Protein AF-A0A2D4LUN7-F1 (afdb_monomer_lite)

Structure (mmCIF, N/CA/C/O backbone):
data_AF-A0A2D4LUN7-F1
#
_entry.id   AF-A0A2D4LUN7-F1
#
loop_
_atom_site.group_PDB
_atom_site.id
_atom_site.type_symbol
_atom_site.label_atom_id
_atom_site.label_alt_id
_atom_site.label_comp_id
_atom_site.label_asym_id
_atom_site.label_entity_id
_atom_site.label_seq_id
_atom_site.pdbx_PDB_ins_code
_atom_site.Cartn_x
_atom_site.Cartn_y
_atom_site.Cartn_z
_atom_site.occupancy
_atom_site.B_iso_or_equiv
_atom_site.auth_seq_id
_atom_site.auth_comp_id
_atom_site.auth_asym_id
_atom_site.auth_atom_id
_atom_site.pdbx_PDB_model_num
ATOM 1 N N . TYR A 1 1 ? 9.439 -12.746 -6.245 1.00 97.94 1 TYR A N 1
ATOM 2 C CA . TYR A 1 1 ? 10.004 -11.399 -6.033 1.00 97.94 1 TYR A CA 1
ATOM 3 C C . TYR A 1 1 ? 10.054 -11.025 -4.560 1.00 97.94 1 TYR A C 1
ATOM 5 O O . TYR A 1 1 ? 11.126 -10.665 -4.101 1.00 97.94 1 TYR A O 1
ATOM 13 N N . ASP A 1 2 ? 8.973 -11.195 -3.789 1.00 98.38 2 ASP A N 1
ATOM 14 C CA . ASP A 1 2 ? 8.961 -10.844 -2.355 1.00 98.38 2 ASP A CA 1
ATOM 15 C C . ASP A 1 2 ? 10.026 -11.582 -1.528 1.00 98.38 2 ASP A C 1
ATOM 17 O O . ASP A 1 2 ? 10.685 -10.961 -0.702 1.00 98.38 2 ASP A O 1
ATOM 21 N N . LYS A 1 3 ? 10.266 -12.877 -1.799 1.00 98.25 3 LYS A N 1
ATOM 22 C CA . LYS A 1 3 ? 11.352 -13.645 -1.155 1.00 98.25 3 LYS A CA 1
ATOM 23 C C . LYS A 1 3 ? 12.726 -13.003 -1.362 1.00 98.25 3 LYS A C 1
ATOM 25 O O . LYS A 1 3 ? 13.447 -12.823 -0.396 1.00 98.25 3 LYS A O 1
ATOM 30 N N . ALA A 1 4 ? 13.042 -12.579 -2.588 1.00 97.56 4 ALA A N 1
ATOM 31 C CA . ALA A 1 4 ? 14.304 -11.899 -2.875 1.00 97.56 4 ALA A CA 1
ATOM 32 C C . ALA A 1 4 ? 14.401 -10.562 -2.119 1.00 97.56 4 ALA A C 1
ATOM 34 O O . ALA A 1 4 ? 15.434 -10.245 -1.538 1.00 97.56 4 ALA A O 1
ATOM 35 N N . VAL A 1 5 ? 13.312 -9.787 -2.064 1.00 98.12 5 VAL A N 1
ATOM 36 C CA . VAL A 1 5 ? 13.283 -8.545 -1.273 1.00 98.12 5 VAL A CA 1
ATOM 37 C C . VAL A 1 5 ? 13.499 -8.821 0.219 1.00 98.12 5 VAL A C 1
ATOM 39 O O . VAL A 1 5 ? 14.232 -8.073 0.862 1.00 98.12 5 VAL A O 1
ATOM 42 N N . ASP A 1 6 ? 12.916 -9.894 0.762 1.00 98.31 6 ASP A N 1
ATOM 43 C CA . ASP A 1 6 ? 13.125 -10.331 2.148 1.00 98.31 6 ASP A CA 1
ATOM 44 C C . ASP A 1 6 ? 14.582 -10.758 2.395 1.00 98.31 6 ASP A C 1
ATOM 46 O O . ASP A 1 6 ? 15.229 -10.227 3.297 1.00 98.31 6 ASP A O 1
ATOM 50 N N . GLU A 1 7 ? 15.122 -11.638 1.551 1.00 97.75 7 GLU A N 1
ATOM 51 C CA . GLU A 1 7 ? 16.481 -12.187 1.644 1.00 97.75 7 GLU A CA 1
ATOM 52 C C . GLU A 1 7 ? 17.560 -11.098 1.644 1.00 97.75 7 GLU A C 1
ATOM 54 O O . GLU A 1 7 ? 18.492 -11.161 2.441 1.00 97.75 7 GLU A O 1
ATOM 59 N N . PHE A 1 8 ? 17.411 -10.069 0.804 1.00 95.06 8 PHE A N 1
ATOM 60 C CA . PHE A 1 8 ? 18.362 -8.957 0.721 1.00 95.06 8 PHE A CA 1
ATOM 61 C C . PHE A 1 8 ? 18.034 -7.788 1.668 1.00 95.06 8 PHE A C 1
ATOM 63 O O . PHE A 1 8 ? 18.712 -6.756 1.634 1.00 95.06 8 PHE A O 1
ATOM 70 N N . SER A 1 9 ? 16.987 -7.870 2.491 1.00 96.38 9 SER A N 1
ATOM 71 C CA . SER A 1 9 ? 16.651 -6.815 3.460 1.00 96.38 9 SER A CA 1
ATOM 72 C C . SER A 1 9 ? 17.562 -6.838 4.694 1.00 96.38 9 SER A C 1
ATOM 74 O O . SER A 1 9 ? 18.180 -7.850 5.012 1.00 96.38 9 SER A O 1
ATOM 76 N N . LEU A 1 10 ? 17.593 -5.731 5.445 1.00 95.69 10 LEU A N 1
ATOM 77 C CA . LEU A 1 10 ? 18.315 -5.643 6.725 1.00 95.69 10 LEU A CA 1
ATOM 78 C C . LEU A 1 10 ? 17.771 -6.611 7.793 1.00 95.69 10 LEU A C 1
ATOM 80 O O . LEU A 1 10 ? 18.452 -6.922 8.764 1.00 95.69 10 LEU A O 1
ATOM 84 N N . ASN A 1 11 ? 16.529 -7.065 7.638 1.00 96.06 11 ASN A N 1
ATOM 85 C CA . ASN A 1 11 ? 15.787 -7.863 8.607 1.00 96.06 11 ASN A CA 1
ATOM 86 C C . ASN A 1 11 ? 15.148 -9.090 7.935 1.00 96.06 11 ASN A C 1
ATOM 88 O O . ASN A 1 11 ? 13.933 -9.289 8.019 1.00 96.06 11 ASN A O 1
ATOM 92 N N . SER A 1 12 ? 15.964 -9.892 7.246 1.00 97.62 12 SER A N 1
ATOM 93 C CA . SER A 1 12 ? 15.528 -11.114 6.554 1.00 97.62 12 SER A CA 1
ATOM 94 C C . SER A 1 12 ? 14.709 -12.042 7.462 1.00 97.62 12 SER A C 1
ATOM 96 O O . SER A 1 12 ? 15.024 -12.236 8.639 1.00 97.62 12 SER A O 1
ATOM 98 N N . GLY A 1 13 ? 13.601 -12.564 6.933 1.00 97.88 13 GLY A N 1
ATOM 99 C CA . GLY A 1 13 ? 12.653 -13.418 7.648 1.00 97.88 13 GLY A CA 1
ATOM 100 C C . GLY A 1 13 ? 11.655 -12.669 8.538 1.00 97.88 13 GLY A C 1
ATOM 101 O O . GLY A 1 13 ? 10.686 -13.275 8.995 1.00 97.88 13 GLY A O 1
ATOM 102 N N . LYS A 1 14 ? 11.838 -11.360 8.762 1.00 98.19 14 LYS A N 1
ATOM 103 C CA . LYS A 1 14 ? 10.950 -10.507 9.573 1.00 98.19 14 LYS A CA 1
ATOM 104 C C . LYS A 1 14 ? 10.138 -9.554 8.698 1.00 98.19 14 LYS A C 1
ATOM 106 O O . LYS A 1 14 ? 10.480 -9.322 7.542 1.00 98.19 14 LYS A O 1
ATOM 111 N N . GLN A 1 15 ? 9.064 -8.977 9.246 1.00 98.06 15 GLN A N 1
ATOM 112 C CA . GLN A 1 15 ? 8.243 -7.953 8.577 1.00 98.06 15 GLN A CA 1
ATOM 113 C C . GLN A 1 15 ? 7.716 -8.360 7.185 1.00 98.06 15 GLN A C 1
ATOM 115 O O . GLN A 1 15 ? 7.489 -7.509 6.332 1.00 98.06 15 GLN A O 1
ATOM 120 N N . ARG A 1 16 ? 7.503 -9.658 6.924 1.00 98.50 16 ARG A N 1
ATOM 121 C CA . ARG A 1 16 ? 7.114 -10.150 5.586 1.00 98.50 16 ARG A CA 1
ATOM 122 C C . ARG A 1 16 ? 5.833 -9.508 5.051 1.00 98.50 16 ARG A C 1
ATOM 124 O O . ARG A 1 16 ? 5.757 -9.209 3.867 1.00 98.50 16 ARG A O 1
ATOM 131 N N . TYR A 1 17 ? 4.855 -9.262 5.921 1.00 98.62 17 TYR A N 1
ATOM 132 C CA . TYR A 1 17 ? 3.615 -8.581 5.550 1.00 98.62 17 TYR A CA 1
ATOM 133 C C . TYR A 1 17 ? 3.853 -7.110 5.175 1.00 98.62 17 TYR A C 1
ATOM 135 O O . TYR A 1 17 ? 3.460 -6.676 4.096 1.00 98.62 17 TYR A O 1
ATOM 143 N N . GLU A 1 18 ? 4.590 -6.370 6.006 1.00 98.50 18 GLU A N 1
ATOM 144 C CA . GLU A 1 18 ? 4.983 -4.982 5.726 1.00 98.50 18 GLU A CA 1
ATOM 145 C C . GLU A 1 18 ? 5.792 -4.869 4.427 1.00 98.50 18 GLU A C 1
ATOM 147 O O . GLU A 1 18 ? 5.549 -3.965 3.632 1.00 98.50 18 GLU A O 1
ATOM 152 N N . LYS A 1 19 ? 6.687 -5.827 4.155 1.00 98.56 19 LYS A N 1
ATOM 153 C CA . LYS A 1 19 ? 7.488 -5.890 2.923 1.00 98.56 19 LYS A CA 1
ATOM 154 C C . LYS A 1 19 ? 6.661 -6.000 1.650 1.00 98.56 19 LYS A C 1
ATOM 156 O O . LYS A 1 19 ? 7.122 -5.590 0.591 1.00 98.56 19 LYS A O 1
ATOM 161 N N . MET A 1 20 ? 5.436 -6.510 1.740 1.00 98.62 20 MET A N 1
ATOM 162 C CA . MET A 1 20 ? 4.523 -6.584 0.601 1.00 98.62 20 MET A CA 1
ATOM 163 C C . MET A 1 20 ? 3.670 -5.323 0.416 1.00 98.62 20 MET A C 1
ATOM 165 O O . MET A 1 20 ? 2.962 -5.240 -0.591 1.00 98.62 20 MET A O 1
ATOM 169 N N . ILE A 1 21 ? 3.718 -4.376 1.362 1.00 98.56 21 ILE A N 1
ATOM 170 C CA . ILE A 1 21 ? 2.775 -3.252 1.457 1.00 98.56 21 ILE A CA 1
ATOM 171 C C . ILE A 1 21 ? 3.475 -1.891 1.472 1.00 98.56 21 ILE A C 1
ATOM 173 O O . ILE A 1 21 ? 3.035 -0.971 0.787 1.00 98.56 21 ILE A O 1
ATOM 177 N N . SER A 1 22 ? 4.523 -1.723 2.278 1.00 96.75 22 SER A N 1
ATOM 178 C CA . SER A 1 22 ? 5.043 -0.398 2.608 1.00 96.75 22 SER A CA 1
ATOM 179 C C . SER A 1 22 ? 5.893 0.200 1.486 1.00 96.75 22 SER A C 1
ATOM 181 O O . SER A 1 22 ? 6.590 -0.499 0.743 1.00 96.75 22 SER A O 1
ATOM 183 N N . GLY A 1 23 ? 5.876 1.532 1.398 1.00 94.69 23 GLY A N 1
ATOM 184 C CA . GLY A 1 23 ? 6.566 2.282 0.348 1.00 94.69 23 GLY A CA 1
ATOM 185 C C . GLY A 1 23 ? 8.081 2.048 0.280 1.00 94.69 23 GLY A C 1
ATOM 186 O O . GLY A 1 23 ? 8.661 2.208 -0.793 1.00 94.69 23 GLY A O 1
ATOM 187 N N . MET A 1 24 ? 8.701 1.606 1.381 1.00 95.62 24 MET A N 1
ATOM 188 C CA . MET A 1 24 ? 10.121 1.244 1.440 1.00 95.62 24 MET A CA 1
ATOM 189 C C . MET A 1 24 ? 10.460 0.032 0.558 1.00 95.62 24 MET A C 1
ATOM 191 O O . MET A 1 24 ? 11.575 -0.060 0.050 1.00 95.62 24 MET A O 1
ATOM 195 N N . TYR A 1 25 ? 9.516 -0.894 0.365 1.00 97.50 25 TYR A N 1
ATOM 196 C CA . TYR A 1 25 ? 9.783 -2.183 -0.280 1.00 97.50 25 TYR A CA 1
ATOM 197 C C . TYR A 1 25 ? 9.113 -2.340 -1.644 1.00 97.50 25 TYR A C 1
ATOM 199 O O . TYR A 1 25 ? 9.639 -3.070 -2.484 1.00 97.50 25 TYR A O 1
ATOM 207 N N . LEU A 1 26 ? 7.996 -1.646 -1.908 1.00 97.81 26 LEU A N 1
ATOM 208 C CA . LEU A 1 26 ? 7.283 -1.779 -3.188 1.00 97.81 26 LEU A CA 1
ATOM 209 C C . LEU A 1 26 ? 8.188 -1.492 -4.391 1.00 97.81 26 LEU A C 1
ATOM 211 O O . LEU A 1 26 ? 8.166 -2.231 -5.373 1.00 97.81 26 LEU A O 1
ATOM 215 N N . GLY A 1 27 ? 9.039 -0.472 -4.286 1.00 96.94 27 GLY A N 1
ATOM 216 C CA . GLY A 1 27 ? 10.024 -0.157 -5.314 1.00 96.94 27 GLY A CA 1
ATOM 217 C C . GLY A 1 27 ? 11.043 -1.258 -5.565 1.00 96.94 27 GLY A C 1
ATOM 218 O O . GLY A 1 27 ? 11.378 -1.535 -6.713 1.00 96.94 27 GLY A O 1
ATOM 219 N N . GLU A 1 28 ? 11.498 -1.942 -4.515 1.00 97.81 28 GLU A N 1
ATOM 220 C CA . GLU A 1 28 ? 12.413 -3.074 -4.661 1.00 97.81 28 GLU A CA 1
ATOM 221 C C . GLU A 1 28 ? 11.718 -4.281 -5.297 1.00 97.81 28 GLU A C 1
ATOM 223 O O . GLU A 1 28 ? 12.340 -4.989 -6.091 1.00 97.81 28 GLU A O 1
ATOM 228 N N . ILE A 1 29 ? 10.433 -4.508 -5.013 1.00 98.44 29 ILE A N 1
ATOM 229 C CA . ILE A 1 29 ? 9.657 -5.558 -5.685 1.00 98.44 29 ILE A CA 1
ATOM 230 C C . ILE A 1 29 ? 9.564 -5.251 -7.180 1.00 98.44 29 ILE A C 1
ATOM 232 O O . ILE A 1 29 ? 9.902 -6.113 -7.993 1.00 98.44 29 ILE A O 1
ATOM 236 N N . VAL A 1 30 ? 9.186 -4.017 -7.537 1.00 98.12 30 VAL A N 1
ATOM 237 C CA . VAL A 1 30 ? 9.150 -3.548 -8.930 1.00 98.12 30 VAL A CA 1
ATOM 238 C C . VAL A 1 30 ? 10.517 -3.741 -9.582 1.00 98.12 30 VAL A C 1
ATOM 240 O O . VAL A 1 30 ? 10.611 -4.428 -10.593 1.00 98.12 30 VAL A O 1
ATOM 243 N N . ARG A 1 31 ? 11.597 -3.240 -8.975 1.00 97.88 31 ARG A N 1
ATOM 244 C CA . ARG A 1 31 ? 12.961 -3.352 -9.511 1.00 97.88 31 ARG A CA 1
ATOM 245 C C . ARG A 1 31 ? 13.364 -4.798 -9.804 1.00 97.88 31 ARG A C 1
ATOM 247 O O . ARG A 1 31 ? 13.911 -5.072 -10.868 1.00 97.88 31 ARG A O 1
ATOM 254 N N . ASN A 1 32 ? 13.072 -5.731 -8.895 1.00 98.31 32 ASN A N 1
ATOM 255 C CA . ASN A 1 32 ? 13.379 -7.149 -9.098 1.00 98.31 32 ASN A CA 1
ATOM 256 C C . ASN A 1 32 ? 12.569 -7.765 -10.254 1.00 98.31 32 ASN A C 1
ATOM 258 O O . ASN A 1 32 ? 13.117 -8.576 -11.000 1.00 98.31 32 ASN A O 1
ATOM 262 N N . ILE A 1 33 ? 11.306 -7.362 -10.441 1.00 98.50 33 ILE A N 1
ATOM 263 C CA . ILE A 1 33 ? 10.496 -7.767 -11.603 1.00 98.50 33 ILE A CA 1
ATOM 264 C C . ILE A 1 33 ? 11.102 -7.212 -12.895 1.00 98.50 33 ILE A C 1
ATOM 266 O O . ILE A 1 33 ? 11.275 -7.950 -13.861 1.00 98.50 33 ILE A O 1
ATOM 270 N N . LEU A 1 34 ? 11.479 -5.930 -12.907 1.00 97.75 34 LEU A N 1
ATOM 271 C CA . LEU A 1 34 ? 12.074 -5.299 -14.085 1.00 97.75 34 LEU A CA 1
ATOM 272 C C . LEU A 1 34 ? 13.412 -5.948 -14.464 1.00 97.75 34 LEU A C 1
ATOM 274 O O . LEU A 1 34 ? 13.673 -6.141 -15.650 1.00 97.75 34 LEU A O 1
ATOM 278 N N . ILE A 1 35 ? 14.236 -6.346 -13.487 1.00 97.94 35 ILE A N 1
ATOM 279 C CA . ILE A 1 35 ? 15.462 -7.121 -13.738 1.00 97.94 35 ILE A CA 1
ATOM 280 C C . ILE A 1 35 ? 15.139 -8.457 -14.411 1.00 97.94 35 ILE A C 1
ATOM 282 O O . ILE A 1 35 ? 15.801 -8.803 -15.387 1.00 97.94 35 ILE A O 1
ATOM 286 N N . ASP A 1 36 ? 14.149 -9.205 -13.915 1.00 98.44 36 ASP A N 1
ATOM 287 C CA . ASP A 1 36 ? 13.751 -10.483 -14.521 1.00 98.44 36 ASP A CA 1
ATOM 288 C C . ASP A 1 36 ? 13.258 -10.295 -15.961 1.00 98.44 36 ASP A C 1
ATOM 290 O O . ASP A 1 36 ? 13.720 -10.966 -16.883 1.00 98.44 36 ASP A O 1
ATOM 294 N N . PHE A 1 37 ? 12.386 -9.314 -16.186 1.00 98.31 37 PHE A N 1
ATOM 295 C CA . PHE A 1 37 ? 11.850 -9.017 -17.514 1.00 98.31 37 PHE A CA 1
ATOM 296 C C . PHE A 1 37 ? 12.939 -8.554 -18.483 1.00 98.31 37 PHE A C 1
ATOM 298 O O . PHE A 1 37 ? 12.933 -8.947 -19.649 1.00 98.31 37 PHE A O 1
ATOM 305 N N . THR A 1 38 ? 13.917 -7.788 -17.996 1.00 97.69 38 THR A N 1
ATOM 306 C CA . THR A 1 38 ? 15.093 -7.398 -18.782 1.00 97.69 38 THR A CA 1
ATOM 307 C C . THR A 1 38 ? 15.935 -8.622 -19.135 1.00 97.69 38 THR A C 1
ATOM 309 O O . THR A 1 38 ? 16.246 -8.820 -20.301 1.00 97.69 38 THR A O 1
ATOM 312 N N . LYS A 1 39 ? 16.236 -9.516 -18.181 1.00 97.62 39 LYS A N 1
ATOM 313 C CA . LYS A 1 39 ? 16.977 -10.768 -18.453 1.00 97.62 39 LYS A CA 1
ATOM 314 C C . LYS A 1 39 ? 16.308 -11.641 -19.513 1.00 97.62 39 LYS A C 1
ATOM 316 O O . LYS A 1 39 ? 16.991 -12.325 -20.266 1.00 97.62 39 LYS A O 1
ATOM 321 N N . ARG A 1 40 ? 14.977 -11.614 -19.563 1.00 97.69 40 ARG A N 1
ATOM 322 C CA . ARG A 1 40 ? 14.156 -12.366 -20.521 1.00 97.69 40 ARG A CA 1
ATOM 323 C C . ARG A 1 40 ? 13.973 -11.653 -21.865 1.00 97.69 40 ARG A C 1
ATOM 325 O O . ARG A 1 40 ? 13.312 -12.197 -22.742 1.00 97.69 40 ARG A O 1
ATOM 332 N N . GLY A 1 41 ? 14.546 -10.461 -22.035 1.00 96.06 41 GLY A N 1
ATOM 333 C CA . GLY A 1 41 ? 14.500 -9.690 -23.278 1.00 96.06 41 GLY A CA 1
ATOM 334 C C . GLY A 1 41 ? 13.218 -8.882 -23.496 1.00 96.06 41 GLY A C 1
ATOM 335 O O . GLY A 1 41 ? 13.042 -8.329 -24.575 1.00 96.06 41 GLY A O 1
ATOM 336 N N . PHE A 1 42 ? 12.331 -8.782 -22.500 1.00 96.69 42 PHE A N 1
ATOM 337 C CA . PHE A 1 42 ? 11.067 -8.039 -22.620 1.00 96.69 42 PHE A CA 1
ATOM 338 C C . PHE A 1 42 ? 11.202 -6.540 -22.373 1.00 96.69 42 PHE A C 1
ATOM 340 O O . PHE A 1 42 ? 10.329 -5.777 -22.773 1.00 96.69 42 PHE A O 1
ATOM 347 N N . LEU A 1 43 ? 12.261 -6.130 -21.678 1.00 96.81 43 LEU A N 1
ATOM 348 C CA . LEU A 1 43 ? 12.514 -4.740 -21.321 1.00 96.81 43 LEU A CA 1
ATOM 349 C C . LEU A 1 43 ? 13.928 -4.325 -21.701 1.00 96.81 43 LEU A C 1
ATOM 351 O O . LEU A 1 43 ? 14.851 -5.145 -21.699 1.00 96.81 43 LEU A O 1
ATOM 355 N N . PHE A 1 44 ? 14.091 -3.035 -21.991 1.00 95.75 44 PHE A N 1
ATOM 356 C CA . PHE A 1 44 ? 15.380 -2.345 -22.120 1.00 95.75 44 PHE A CA 1
ATOM 357 C C . PHE A 1 44 ? 16.359 -3.053 -23.067 1.00 95.75 44 PHE A C 1
ATOM 359 O O . PHE A 1 44 ? 17.568 -3.088 -22.832 1.00 95.75 44 PHE A O 1
ATOM 366 N N . ARG A 1 45 ? 15.831 -3.655 -24.144 1.00 95.00 45 ARG A N 1
ATOM 367 C CA . ARG A 1 45 ? 16.601 -4.414 -25.151 1.00 95.00 45 ARG A CA 1
ATOM 368 C C . ARG A 1 45 ? 17.438 -5.553 -24.553 1.00 95.00 45 ARG A C 1
ATOM 370 O O . ARG A 1 45 ? 18.489 -5.896 -25.085 1.00 95.00 45 ARG A O 1
ATOM 377 N N . GLY A 1 46 ? 17.006 -6.105 -23.422 1.00 95.06 46 GLY A N 1
ATOM 378 C CA . GLY A 1 46 ? 17.733 -7.155 -22.715 1.00 95.06 46 GLY A CA 1
ATOM 379 C C . GLY A 1 46 ? 18.939 -6.675 -21.900 1.00 95.06 46 GLY A C 1
ATOM 380 O O . GLY A 1 46 ? 19.663 -7.497 -21.341 1.00 95.06 46 GLY A O 1
ATOM 381 N N . GLN A 1 47 ? 19.183 -5.364 -21.818 1.00 95.19 47 GLN A N 1
ATOM 382 C CA . GLN A 1 47 ? 20.374 -4.808 -21.179 1.00 95.19 47 GLN A CA 1
ATOM 383 C C . GLN A 1 47 ? 20.079 -4.337 -19.754 1.00 95.19 47 GLN A C 1
ATOM 385 O O . GLN A 1 47 ? 19.383 -3.348 -19.529 1.00 95.19 47 GLN A O 1
ATOM 390 N N . ILE A 1 48 ? 20.657 -5.026 -18.767 1.00 94.88 48 ILE A N 1
ATOM 391 C CA . ILE A 1 48 ? 20.575 -4.617 -17.360 1.00 94.88 48 ILE A CA 1
ATOM 392 C C . ILE A 1 48 ? 21.586 -3.492 -17.117 1.00 94.88 48 ILE A C 1
ATOM 394 O O . ILE A 1 48 ? 22.783 -3.755 -16.999 1.00 94.88 48 ILE A O 1
ATOM 398 N N . SER A 1 49 ? 21.107 -2.253 -17.013 1.00 94.50 49 SER A N 1
ATOM 399 C CA . SER A 1 49 ? 21.950 -1.107 -16.657 1.00 94.50 49 SER A CA 1
ATOM 400 C C . SER A 1 49 ? 22.427 -1.176 -15.202 1.00 94.50 49 SER A C 1
ATOM 402 O O . SER A 1 49 ? 21.779 -1.791 -14.350 1.00 94.50 49 SER A O 1
ATOM 404 N N . GLU A 1 50 ? 23.536 -0.498 -14.891 1.00 94.94 50 GLU A N 1
ATOM 405 C CA . GLU A 1 50 ? 23.997 -0.349 -13.502 1.00 94.94 50 GLU A CA 1
ATOM 406 C C . GLU A 1 50 ? 22.930 0.320 -12.633 1.00 94.94 50 GLU A C 1
ATOM 408 O O . GLU A 1 50 ? 22.677 -0.119 -11.514 1.00 94.94 50 GLU A O 1
ATOM 413 N N . THR A 1 51 ? 22.193 1.286 -13.186 1.00 94.94 51 THR A N 1
ATOM 414 C CA . THR A 1 51 ? 21.109 1.941 -12.457 1.00 94.94 51 THR A CA 1
ATOM 415 C C . THR A 1 51 ? 19.988 0.985 -12.057 1.00 94.94 51 THR A C 1
ATOM 417 O O . THR A 1 51 ? 19.455 1.090 -10.956 1.00 94.94 51 THR A O 1
ATOM 420 N N . LEU A 1 52 ? 19.645 0.011 -12.906 1.00 95.62 52 LEU A N 1
ATOM 421 C CA . LEU A 1 52 ? 18.626 -0.987 -12.574 1.00 95.62 52 LEU A CA 1
ATOM 422 C C . LEU A 1 52 ? 19.097 -1.950 -11.464 1.00 95.62 52 LEU A C 1
ATOM 424 O O . LEU A 1 52 ? 18.282 -2.497 -10.713 1.00 95.62 52 LEU A O 1
ATOM 428 N N . LYS A 1 53 ? 20.414 -2.143 -11.320 1.00 94.94 53 LYS A N 1
ATOM 429 C CA . LYS A 1 53 ? 21.011 -2.927 -10.226 1.00 94.94 53 LYS A CA 1
ATOM 430 C C . LYS A 1 53 ? 21.025 -2.156 -8.903 1.00 94.94 53 LYS A C 1
ATOM 432 O O . LYS A 1 53 ? 20.983 -2.794 -7.850 1.00 94.94 53 LYS A O 1
ATOM 437 N N . THR A 1 54 ? 21.025 -0.823 -8.944 1.00 95.81 54 THR A N 1
ATOM 438 C CA . THR A 1 54 ? 21.016 0.039 -7.757 1.00 95.81 54 THR A CA 1
ATOM 439 C C . THR A 1 54 ? 19.737 -0.143 -6.942 1.00 95.81 54 THR A C 1
ATOM 441 O O . THR A 1 54 ? 18.623 0.108 -7.405 1.00 95.81 54 THR A O 1
ATOM 444 N N . ARG A 1 55 ? 19.895 -0.580 -5.690 1.00 94.62 55 ARG A N 1
ATOM 445 C CA . ARG A 1 55 ? 18.785 -0.744 -4.744 1.00 94.62 55 ARG A CA 1
ATOM 446 C C . ARG A 1 55 ? 18.203 0.607 -4.347 1.00 94.62 55 ARG A C 1
ATOM 448 O O . ARG A 1 55 ? 18.937 1.575 -4.193 1.00 94.62 55 ARG A O 1
ATOM 455 N N . GLY A 1 56 ? 16.890 0.654 -4.148 1.00 91.94 56 GLY A N 1
ATOM 456 C CA . GLY A 1 56 ? 16.187 1.861 -3.713 1.00 91.94 56 GLY A CA 1
ATOM 457 C C . GLY A 1 56 ? 15.983 2.910 -4.809 1.00 91.94 56 GLY A C 1
ATOM 458 O O . GLY A 1 56 ? 15.440 3.968 -4.518 1.00 91.94 56 GLY A O 1
ATOM 459 N N . ILE A 1 57 ? 16.352 2.623 -6.065 1.00 92.75 57 ILE A N 1
ATOM 460 C CA . ILE A 1 57 ? 16.190 3.568 -7.184 1.00 92.75 57 ILE A CA 1
ATOM 461 C C . ILE A 1 57 ? 14.716 3.919 -7.462 1.00 92.75 57 ILE A C 1
ATOM 463 O O . ILE A 1 57 ? 14.403 5.011 -7.925 1.00 92.75 57 ILE A O 1
ATOM 467 N N . PHE A 1 58 ? 13.793 3.010 -7.132 1.00 90.75 58 PHE A N 1
ATOM 468 C CA . PHE A 1 58 ? 12.350 3.222 -7.240 1.00 90.75 58 PHE A CA 1
ATOM 469 C C . PHE A 1 58 ? 11.757 3.636 -5.890 1.00 90.75 58 PHE A C 1
ATOM 471 O O . PHE A 1 58 ? 11.085 2.863 -5.216 1.00 90.75 58 PHE A O 1
ATOM 478 N N . GLU A 1 59 ? 11.997 4.872 -5.472 1.00 90.06 59 GLU A N 1
ATOM 479 C CA . GLU A 1 59 ? 11.314 5.438 -4.307 1.00 90.06 59 GLU A CA 1
ATOM 480 C C . GLU A 1 59 ? 9.785 5.496 -4.499 1.00 90.06 59 GLU A C 1
ATOM 482 O O . GLU A 1 59 ? 9.275 5.615 -5.615 1.00 90.06 59 GLU A O 1
ATOM 487 N N . THR A 1 60 ? 9.034 5.523 -3.392 1.00 84.69 60 THR A N 1
ATOM 488 C CA . THR A 1 60 ? 7.561 5.636 -3.384 1.00 84.69 60 THR A CA 1
ATOM 489 C C . THR A 1 60 ? 7.024 6.785 -4.246 1.00 84.69 60 THR A C 1
ATOM 491 O O . THR A 1 60 ? 5.975 6.645 -4.882 1.00 84.69 60 THR A O 1
ATOM 494 N N . LYS A 1 61 ? 7.741 7.917 -4.302 1.00 87.94 61 LYS A N 1
ATOM 495 C CA . LYS A 1 61 ? 7.372 9.063 -5.146 1.00 87.94 61 LYS A CA 1
ATOM 496 C C . LYS A 1 61 ? 7.319 8.693 -6.631 1.00 87.94 61 LYS A C 1
ATOM 498 O O . LYS A 1 61 ? 6.401 9.122 -7.320 1.00 87.94 61 LYS A O 1
ATOM 503 N N . PHE A 1 62 ? 8.244 7.860 -7.110 1.00 88.81 62 PHE A N 1
ATOM 504 C CA . PHE A 1 62 ? 8.304 7.464 -8.515 1.00 88.81 62 PHE A CA 1
ATOM 505 C C . PHE A 1 62 ? 7.184 6.494 -8.869 1.00 88.81 62 PHE A C 1
ATOM 507 O O . PHE A 1 62 ? 6.567 6.664 -9.914 1.00 88.81 62 PHE A O 1
ATOM 514 N N . LEU A 1 63 ? 6.856 5.545 -7.984 1.00 88.75 63 LEU A N 1
ATOM 515 C CA . LEU A 1 63 ? 5.687 4.674 -8.173 1.00 88.75 63 LEU A CA 1
ATOM 516 C C . LEU A 1 63 ? 4.412 5.518 -8.299 1.00 88.75 63 LEU A C 1
ATOM 518 O O . LEU A 1 63 ? 3.644 5.354 -9.243 1.00 88.75 63 LEU A O 1
ATOM 522 N N . SER A 1 64 ? 4.254 6.489 -7.397 1.00 91.25 64 SER A N 1
ATOM 523 C CA . SER A 1 64 ? 3.092 7.383 -7.380 1.00 91.25 64 SER A CA 1
ATOM 524 C C . SER A 1 64 ? 3.000 8.237 -8.649 1.00 91.25 64 SER A C 1
A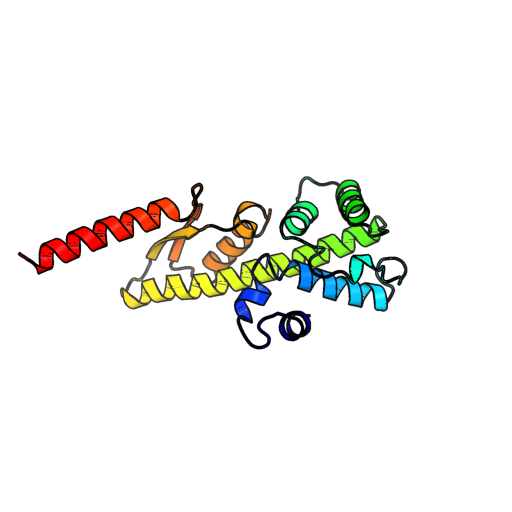TOM 526 O O . SER A 1 64 ? 1.914 8.427 -9.192 1.00 91.25 64 SER A O 1
ATOM 528 N N . GLN A 1 65 ? 4.136 8.728 -9.154 1.00 91.38 65 GLN A N 1
ATOM 529 C CA . GLN A 1 65 ? 4.190 9.475 -10.408 1.00 91.38 65 GLN A CA 1
ATOM 530 C C . GLN A 1 65 ? 3.858 8.583 -11.609 1.00 91.38 65 GLN A C 1
ATOM 532 O O . GLN A 1 65 ? 2.947 8.918 -12.356 1.00 91.38 65 GLN A O 1
ATOM 537 N N . ILE A 1 66 ? 4.533 7.441 -11.779 1.00 91.94 66 ILE A N 1
ATOM 538 C CA . ILE A 1 66 ? 4.347 6.521 -12.920 1.00 91.94 66 ILE A CA 1
ATOM 539 C C . ILE A 1 66 ? 2.875 6.099 -13.071 1.00 91.94 66 ILE A C 1
ATOM 541 O O . ILE A 1 66 ? 2.343 6.037 -14.186 1.00 91.94 66 ILE A O 1
ATOM 545 N N . GLU A 1 67 ? 2.199 5.850 -11.952 1.00 93.25 67 GLU A N 1
ATOM 546 C CA . GLU A 1 67 ? 0.804 5.406 -11.924 1.00 93.25 67 GLU A CA 1
ATOM 547 C C . GLU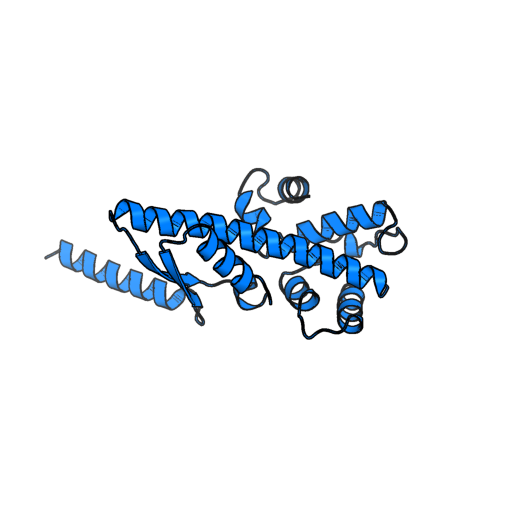 A 1 67 ? -0.235 6.528 -12.043 1.00 93.25 67 GLU A C 1
ATOM 549 O O . GLU A 1 67 ? -1.427 6.240 -12.126 1.00 93.25 67 GLU A O 1
ATOM 554 N N . SER A 1 68 ? 0.179 7.796 -12.102 1.00 91.75 68 SER A N 1
ATOM 555 C CA . SER A 1 68 ? -0.746 8.924 -12.236 1.00 91.75 68 SER A CA 1
ATOM 556 C C . SER A 1 68 ? -1.580 8.829 -13.520 1.00 91.75 68 SER A C 1
ATOM 558 O O . SER A 1 68 ? -1.048 8.613 -14.616 1.00 91.75 68 SER A O 1
ATOM 560 N N . ASP A 1 69 ? -2.895 9.025 -13.389 1.00 84.44 69 ASP A N 1
ATOM 561 C CA . ASP A 1 69 ? -3.855 8.997 -14.506 1.00 84.44 69 ASP A CA 1
ATOM 562 C C . ASP A 1 69 ? -3.695 10.191 -15.450 1.00 84.44 69 ASP A C 1
ATOM 564 O O . ASP A 1 69 ? -4.075 10.134 -16.615 1.00 84.44 69 ASP A O 1
ATOM 568 N N . ARG A 1 70 ? -3.120 11.290 -14.947 1.00 82.44 70 ARG A N 1
ATOM 569 C CA . ARG A 1 70 ? -2.922 12.529 -15.710 1.00 82.44 70 ARG A CA 1
ATOM 570 C C . ARG A 1 70 ? -1.643 12.522 -16.541 1.00 82.44 70 ARG A C 1
ATOM 572 O O . ARG A 1 70 ? -1.409 13.480 -17.274 1.00 82.44 70 ARG A O 1
ATOM 579 N N . LEU A 1 71 ? -0.800 11.495 -16.404 1.00 78.19 71 LEU A N 1
ATOM 580 C CA . LEU A 1 71 ? 0.449 11.423 -17.151 1.00 78.19 71 LEU A CA 1
ATOM 581 C C . LEU A 1 71 ? 0.265 10.738 -18.499 1.00 78.19 71 LEU A C 1
ATOM 583 O O . LEU A 1 71 ? -0.134 9.574 -18.583 1.00 78.19 71 LEU A O 1
ATOM 587 N N . ALA A 1 72 ? 0.676 11.442 -19.550 1.00 82.88 72 ALA A N 1
ATOM 588 C CA . ALA A 1 72 ? 0.896 10.837 -20.852 1.00 82.88 72 ALA A CA 1
ATOM 589 C C . ALA A 1 72 ? 2.068 9.843 -20.780 1.00 82.88 72 ALA A C 1
ATOM 591 O O . ALA A 1 72 ? 3.021 10.035 -20.019 1.00 82.88 72 ALA A O 1
ATOM 592 N N . LEU A 1 73 ? 2.055 8.810 -21.629 1.00 83.75 73 LEU A N 1
ATOM 593 C CA . LEU A 1 73 ? 3.139 7.815 -21.704 1.00 83.75 73 LEU A CA 1
ATOM 594 C C . LEU A 1 73 ? 4.525 8.451 -21.896 1.00 83.75 73 LEU A C 1
ATOM 596 O O . LEU A 1 73 ? 5.512 7.960 -21.350 1.00 83.75 73 LEU A O 1
ATOM 600 N N . LEU A 1 74 ? 4.598 9.583 -22.605 1.00 84.50 74 LEU A N 1
ATOM 601 C CA . LEU A 1 74 ? 5.843 10.325 -22.797 1.00 84.50 74 LEU A CA 1
ATOM 602 C C . LEU A 1 74 ? 6.435 10.832 -21.471 1.00 84.50 74 LEU A C 1
ATOM 604 O O . LEU A 1 74 ? 7.648 10.825 -21.306 1.00 84.50 74 LEU A O 1
ATOM 608 N N . GLN A 1 75 ? 5.600 11.222 -20.507 1.00 87.12 75 GLN A N 1
ATOM 609 C CA . GLN A 1 75 ? 6.065 11.693 -19.200 1.00 87.12 75 GLN A CA 1
ATOM 610 C C . GLN A 1 75 ? 6.558 10.538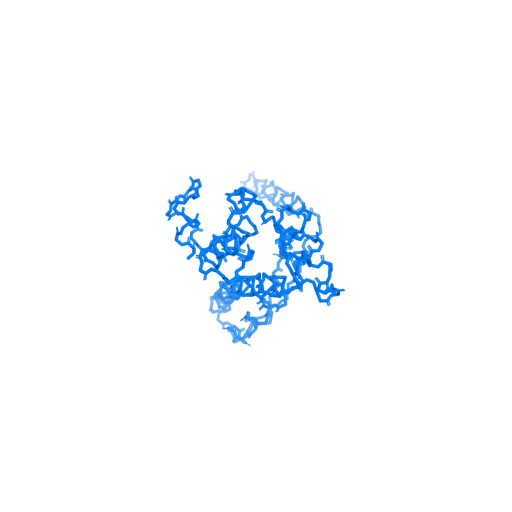 -18.324 1.00 87.12 75 GLN A C 1
ATOM 612 O O . GLN A 1 75 ? 7.558 10.692 -17.628 1.00 87.12 75 GLN A O 1
ATOM 617 N N . VAL A 1 76 ? 5.916 9.366 -18.405 1.00 89.56 76 VAL A N 1
ATOM 618 C CA . VAL A 1 76 ? 6.411 8.140 -17.752 1.00 89.56 76 VAL A CA 1
ATOM 619 C C . VAL A 1 76 ? 7.801 7.793 -18.282 1.00 89.56 76 VAL A C 1
ATOM 621 O O . VAL A 1 76 ? 8.717 7.553 -17.499 1.00 89.56 76 VAL A O 1
ATOM 624 N N . ARG A 1 77 ? 7.989 7.861 -19.605 1.00 90.94 77 ARG A N 1
ATOM 625 C CA . ARG A 1 77 ? 9.299 7.672 -20.235 1.00 90.94 77 ARG A CA 1
ATOM 626 C C . ARG A 1 77 ? 10.332 8.675 -19.719 1.00 90.94 77 ARG A C 1
ATOM 628 O O . ARG A 1 77 ? 11.437 8.269 -19.374 1.00 90.94 77 ARG A O 1
ATOM 635 N N . THR A 1 78 ? 9.977 9.957 -19.617 1.00 91.44 78 THR A N 1
ATOM 636 C CA . THR A 1 78 ? 10.871 10.989 -19.068 1.00 91.44 78 THR A CA 1
ATOM 637 C C . THR A 1 78 ? 11.308 10.662 -17.642 1.00 91.44 78 THR A C 1
ATOM 639 O O . THR A 1 78 ? 12.492 10.772 -17.342 1.00 91.44 78 THR A O 1
ATOM 642 N N . ILE A 1 79 ? 10.398 10.199 -16.778 1.00 91.25 79 ILE A N 1
ATOM 643 C CA . ILE A 1 79 ? 10.737 9.785 -15.406 1.00 91.25 79 ILE A CA 1
ATOM 644 C C . ILE A 1 79 ? 11.740 8.626 -15.427 1.00 91.25 79 ILE A C 1
ATOM 646 O O . ILE A 1 79 ? 12.760 8.675 -14.744 1.00 91.25 79 ILE A O 1
ATOM 650 N N . LEU A 1 80 ? 11.499 7.599 -16.246 1.00 92.38 80 LEU A N 1
ATOM 651 C CA . LEU A 1 80 ? 12.416 6.462 -16.366 1.00 92.38 80 LEU A CA 1
ATOM 652 C C . LEU A 1 80 ? 13.794 6.890 -16.895 1.00 92.38 80 LEU A C 1
ATOM 654 O O . LEU A 1 80 ? 14.815 6.427 -16.396 1.00 92.38 80 LEU A O 1
ATOM 658 N N . GLN A 1 81 ? 13.841 7.814 -17.854 1.00 92.31 81 GLN A N 1
ATOM 659 C CA . GLN A 1 81 ? 15.096 8.365 -18.371 1.00 92.31 81 GLN A CA 1
ATOM 660 C C . GLN A 1 81 ? 15.835 9.227 -17.340 1.00 92.31 81 GLN A C 1
ATOM 662 O O . GLN A 1 81 ? 17.058 9.148 -17.261 1.00 92.31 81 GLN A O 1
ATOM 667 N N . GLN A 1 82 ? 15.119 9.996 -16.516 1.00 90.12 82 GLN A N 1
ATOM 668 C CA . GLN A 1 82 ? 15.696 10.746 -15.392 1.00 90.12 82 GLN A CA 1
ATOM 669 C C . GLN A 1 82 ? 16.280 9.818 -14.324 1.00 90.12 82 GLN A C 1
ATOM 671 O O . GLN A 1 82 ? 17.297 10.143 -13.718 1.00 90.12 82 GLN A O 1
ATOM 676 N N . LEU A 1 83 ? 15.691 8.634 -14.149 1.00 89.31 83 LEU A N 1
ATOM 677 C CA . LEU A 1 83 ? 16.269 7.551 -13.356 1.00 89.31 83 LEU A CA 1
ATOM 678 C C . LEU A 1 83 ? 17.447 6.861 -14.060 1.00 89.31 83 LEU A C 1
ATOM 680 O O . LEU A 1 83 ? 17.944 5.870 -13.552 1.00 89.31 83 LEU A O 1
ATOM 684 N N . GLY A 1 84 ? 17.899 7.317 -15.231 1.00 91.25 84 GLY A N 1
ATOM 685 C CA . GLY A 1 84 ? 19.002 6.698 -15.968 1.00 91.25 84 GLY A CA 1
ATOM 686 C C . GLY A 1 84 ? 18.644 5.362 -16.626 1.00 91.25 84 GLY A C 1
ATOM 687 O O . GLY A 1 84 ? 19.534 4.560 -16.914 1.00 91.25 84 GLY A O 1
ATOM 688 N N . LEU A 1 85 ? 17.355 5.092 -16.860 1.00 92.44 85 LEU A N 1
ATOM 689 C CA . LEU A 1 85 ? 16.886 3.911 -17.581 1.00 92.44 85 LEU A CA 1
ATOM 690 C C . LEU A 1 85 ? 16.605 4.275 -19.040 1.00 92.44 85 LEU A C 1
ATOM 692 O O . LEU A 1 85 ? 15.729 5.091 -19.345 1.00 92.44 85 LEU A O 1
ATOM 696 N N . ASN A 1 86 ? 17.335 3.642 -19.959 1.00 90.88 86 ASN A N 1
ATOM 697 C CA . ASN A 1 86 ? 17.143 3.830 -21.394 1.00 90.88 86 ASN A CA 1
ATOM 698 C C . ASN A 1 86 ? 15.858 3.127 -21.863 1.00 90.88 86 ASN A C 1
ATOM 700 O O . ASN A 1 86 ? 15.888 1.990 -22.330 1.00 90.88 86 ASN A O 1
ATOM 704 N N . SER A 1 87 ? 14.728 3.809 -21.682 1.00 92.12 87 SER A N 1
ATOM 705 C CA . SER A 1 87 ? 13.387 3.290 -21.944 1.00 92.12 87 SER A CA 1
ATOM 706 C C . SER A 1 87 ? 12.803 3.775 -23.275 1.00 92.12 87 SER A C 1
ATOM 708 O O . SER A 1 87 ? 12.997 4.917 -23.723 1.00 92.12 87 SER A O 1
ATOM 710 N N . THR A 1 88 ? 12.039 2.884 -23.898 1.00 93.31 88 THR A N 1
ATOM 711 C CA . THR A 1 88 ? 11.132 3.141 -25.020 1.00 93.31 88 THR A CA 1
ATOM 712 C C . THR A 1 88 ? 9.706 3.416 -24.526 1.00 93.31 88 THR A C 1
ATOM 714 O O . THR A 1 88 ? 9.417 3.366 -23.325 1.00 93.31 88 THR A O 1
ATOM 717 N N . CYS A 1 89 ? 8.787 3.719 -25.446 1.00 91.62 89 CYS A N 1
ATOM 718 C CA . CYS A 1 89 ? 7.368 3.835 -25.107 1.00 91.62 89 CYS A CA 1
ATOM 719 C C . CYS A 1 89 ? 6.789 2.492 -24.632 1.00 91.62 89 CYS A C 1
ATOM 721 O O . CYS A 1 89 ? 6.076 2.474 -23.631 1.00 91.62 89 CYS A O 1
ATOM 723 N N . ASP A 1 90 ? 7.159 1.382 -25.276 1.00 94.00 90 ASP A N 1
ATOM 724 C CA . ASP A 1 90 ? 6.689 0.041 -24.906 1.00 94.00 90 ASP A CA 1
ATOM 725 C C . ASP A 1 90 ? 7.214 -0.382 -23.531 1.00 94.00 90 ASP A C 1
ATOM 727 O O . ASP A 1 90 ? 6.446 -0.861 -22.694 1.00 94.00 90 ASP A O 1
ATOM 731 N N . ASP A 1 91 ? 8.490 -0.092 -23.240 1.00 95.62 91 ASP A N 1
ATOM 732 C CA . ASP A 1 91 ? 9.047 -0.294 -21.897 1.00 95.62 91 ASP A CA 1
ATOM 733 C C . ASP A 1 91 ? 8.226 0.473 -20.851 1.00 95.62 91 ASP A C 1
ATOM 735 O O . ASP A 1 91 ? 7.908 -0.053 -19.788 1.00 95.62 91 ASP A O 1
ATOM 739 N N . SER A 1 92 ? 7.844 1.715 -21.162 1.00 94.69 92 SER A N 1
ATOM 740 C CA . SER A 1 92 ? 7.087 2.573 -20.242 1.00 94.69 92 SER A CA 1
ATOM 741 C C . SER A 1 92 ? 5.699 2.006 -19.921 1.00 94.69 92 SER A C 1
ATOM 743 O O . SER A 1 92 ? 5.246 2.114 -18.780 1.00 94.69 92 SER A O 1
ATOM 745 N N . ILE A 1 93 ? 5.040 1.367 -20.895 1.00 95.00 93 ILE A N 1
ATOM 746 C CA . ILE A 1 93 ? 3.751 0.682 -20.701 1.00 95.00 93 ILE A CA 1
ATOM 747 C C . ILE A 1 93 ? 3.926 -0.503 -19.750 1.00 95.00 93 ILE A C 1
ATOM 749 O O . ILE A 1 93 ? 3.178 -0.635 -18.778 1.00 95.00 93 ILE A O 1
ATOM 753 N N . ILE A 1 94 ? 4.937 -1.338 -19.998 1.00 96.56 94 ILE A N 1
ATOM 754 C CA . ILE A 1 94 ? 5.218 -2.522 -19.180 1.00 96.56 94 ILE A CA 1
ATOM 755 C C . ILE A 1 94 ? 5.582 -2.108 -17.751 1.00 96.56 94 ILE A C 1
ATOM 757 O O . ILE A 1 94 ? 5.029 -2.660 -16.800 1.00 96.56 94 ILE A O 1
ATOM 761 N N . VAL A 1 95 ? 6.458 -1.112 -17.572 1.00 96.25 95 VAL A N 1
ATOM 762 C CA . VAL A 1 95 ? 6.830 -0.621 -16.236 1.00 96.25 95 VAL A CA 1
ATOM 763 C C . VAL A 1 95 ? 5.606 -0.094 -15.489 1.00 96.25 95 VAL A C 1
ATOM 765 O O . VAL A 1 95 ? 5.402 -0.467 -14.335 1.00 96.25 95 VAL A O 1
ATOM 768 N N . LYS A 1 96 ? 4.746 0.705 -16.140 1.00 95.69 96 LYS A N 1
ATOM 769 C CA . LYS A 1 96 ? 3.506 1.199 -15.522 1.00 95.69 96 LYS A CA 1
ATOM 770 C C . LYS A 1 96 ? 2.582 0.055 -15.094 1.00 95.69 96 LYS A C 1
ATOM 772 O O . LYS A 1 96 ? 2.042 0.097 -13.990 1.00 95.69 96 LYS A O 1
ATOM 777 N N . ALA A 1 97 ? 2.442 -0.983 -15.919 1.00 96.94 97 ALA A N 1
ATOM 778 C CA . ALA A 1 97 ? 1.643 -2.161 -15.585 1.00 96.94 97 ALA A CA 1
ATOM 779 C C . ALA A 1 97 ? 2.219 -2.944 -14.391 1.00 96.94 97 ALA A C 1
ATOM 781 O O . ALA A 1 97 ? 1.468 -3.369 -13.513 1.00 96.94 97 ALA A O 1
ATOM 782 N N . VAL A 1 98 ? 3.546 -3.098 -14.321 1.00 97.94 98 VAL A N 1
ATOM 783 C CA . VAL A 1 98 ? 4.227 -3.739 -13.185 1.00 97.94 98 VAL A CA 1
ATOM 784 C C . VAL A 1 98 ? 4.016 -2.940 -11.898 1.00 97.94 98 VAL A C 1
ATOM 786 O O . VAL A 1 98 ? 3.662 -3.536 -10.880 1.00 97.94 98 VAL A O 1
ATOM 789 N N . CYS A 1 99 ? 4.184 -1.612 -11.934 1.00 96.88 99 CYS A N 1
ATOM 790 C CA . CYS A 1 99 ? 3.901 -0.741 -10.790 1.00 96.88 99 CYS A CA 1
ATOM 791 C C . CYS A 1 99 ? 2.462 -0.938 -10.300 1.00 96.88 99 CYS A C 1
ATOM 793 O O . CYS A 1 99 ? 2.268 -1.330 -9.148 1.00 96.88 99 CYS A O 1
ATOM 795 N N . GLY A 1 100 ? 1.484 -0.817 -11.206 1.00 96.94 100 GLY A N 1
ATOM 796 C CA . GLY A 1 100 ? 0.066 -0.976 -10.882 1.00 96.94 100 GLY A CA 1
ATOM 797 C C . GLY A 1 100 ? -0.287 -2.341 -10.296 1.00 96.94 100 GLY A C 1
ATOM 798 O O . GLY A 1 100 ? -1.071 -2.431 -9.355 1.00 96.94 100 GLY A O 1
ATOM 799 N N . ALA A 1 101 ? 0.312 -3.424 -10.796 1.00 98.50 101 ALA A N 1
ATOM 800 C CA . ALA A 1 101 ? 0.097 -4.755 -10.233 1.00 98.50 101 ALA A CA 1
ATOM 801 C C . ALA A 1 101 ? 0.621 -4.862 -8.789 1.00 98.50 101 ALA A C 1
ATOM 803 O O . ALA A 1 101 ? -0.057 -5.413 -7.916 1.00 98.50 101 ALA A O 1
ATOM 804 N N . VAL A 1 102 ? 1.813 -4.318 -8.521 1.00 98.44 102 VAL A N 1
ATOM 805 C CA . VAL A 1 102 ? 2.440 -4.349 -7.192 1.00 98.44 102 VAL A CA 1
ATOM 806 C C . VAL A 1 102 ? 1.681 -3.466 -6.200 1.00 98.44 102 VAL A C 1
ATOM 808 O O . VAL A 1 102 ? 1.366 -3.923 -5.097 1.00 98.44 102 VAL A O 1
ATOM 811 N N . SER A 1 103 ? 1.355 -2.229 -6.579 1.00 98.12 103 SER A N 1
ATOM 812 C CA . SER A 1 103 ? 0.670 -1.262 -5.716 1.00 98.12 103 SER A CA 1
ATOM 813 C C . SER A 1 103 ? -0.778 -1.668 -5.428 1.00 98.12 103 SER A C 1
ATOM 815 O O . SER A 1 103 ? -1.223 -1.584 -4.281 1.00 98.12 103 SER A O 1
ATOM 817 N N . ARG A 1 104 ? -1.499 -2.209 -6.422 1.00 98.56 104 ARG A N 1
ATOM 818 C CA . ARG A 1 104 ? -2.857 -2.739 -6.235 1.00 98.56 104 ARG A CA 1
ATOM 819 C C . ARG A 1 104 ? -2.868 -3.896 -5.245 1.00 98.56 104 ARG A C 1
ATOM 821 O O . ARG A 1 104 ? -3.667 -3.881 -4.311 1.00 98.56 104 ARG A O 1
ATOM 828 N N . ARG A 1 105 ? -1.958 -4.864 -5.402 1.00 98.75 105 ARG A N 1
ATOM 829 C CA . ARG A 1 105 ? -1.810 -5.975 -4.450 1.00 98.75 105 ARG A CA 1
ATOM 830 C C . ARG A 1 105 ? -1.507 -5.454 -3.044 1.00 98.75 105 ARG A C 1
ATOM 832 O O . ARG A 1 105 ? -2.095 -5.931 -2.081 1.00 98.75 105 ARG A O 1
ATOM 839 N N . ALA A 1 106 ? -0.602 -4.485 -2.917 1.00 98.69 106 ALA A N 1
ATOM 840 C CA . ALA A 1 106 ? -0.249 -3.881 -1.634 1.00 98.69 106 ALA A CA 1
ATOM 841 C C . ALA A 1 106 ? -1.468 -3.254 -0.932 1.00 98.69 106 ALA A C 1
ATOM 843 O O . ALA A 1 106 ? -1.692 -3.500 0.254 1.00 98.69 106 ALA A O 1
ATOM 844 N N . ALA A 1 107 ? -2.289 -2.509 -1.676 1.00 98.75 107 ALA A N 1
ATOM 845 C CA . ALA A 1 107 ? -3.522 -1.915 -1.168 1.00 98.75 107 ALA A CA 1
ATOM 846 C C . ALA A 1 107 ? -4.561 -2.973 -0.762 1.00 98.75 107 ALA A C 1
ATOM 848 O O . ALA A 1 107 ? -5.174 -2.847 0.295 1.00 98.75 107 ALA A O 1
ATOM 849 N N . GLN A 1 108 ? -4.721 -4.038 -1.555 1.00 98.88 108 GLN A N 1
ATOM 850 C CA . GLN A 1 108 ? -5.639 -5.138 -1.242 1.00 98.88 108 GLN A CA 1
ATOM 851 C C . GLN A 1 108 ? -5.205 -5.922 -0.000 1.00 98.88 108 GLN A C 1
ATOM 853 O O . GLN A 1 108 ? -6.027 -6.207 0.864 1.00 98.88 108 GLN A O 1
ATOM 858 N N . LEU A 1 109 ? -3.910 -6.228 0.129 1.00 98.88 109 LEU A N 1
ATOM 859 C CA . LEU A 1 109 ? -3.373 -6.867 1.331 1.00 98.88 109 LEU A CA 1
ATOM 860 C C . LEU A 1 109 ? -3.643 -5.993 2.558 1.00 98.88 109 LEU A C 1
ATOM 862 O O . LEU A 1 109 ? -4.234 -6.469 3.520 1.00 98.88 109 LEU A O 1
ATOM 866 N N . CYS A 1 110 ? -3.301 -4.702 2.485 1.00 98.81 110 CYS A N 1
ATOM 867 C CA . CYS A 1 110 ? -3.581 -3.739 3.550 1.00 98.81 110 CYS A CA 1
ATOM 868 C C . CYS A 1 110 ? -5.074 -3.701 3.918 1.00 98.81 110 CYS A C 1
ATOM 870 O O . CYS A 1 110 ? -5.414 -3.756 5.101 1.00 98.81 110 CYS A O 1
ATOM 872 N N . GLY A 1 111 ? -5.954 -3.688 2.912 1.00 98.81 111 GLY A N 1
ATOM 873 C CA . GLY A 1 111 ? -7.402 -3.709 3.094 1.00 98.81 111 GLY A CA 1
ATOM 874 C C . GLY A 1 111 ? -7.902 -4.983 3.772 1.00 98.81 111 GLY A C 1
ATOM 875 O O . GLY A 1 111 ? -8.710 -4.897 4.687 1.00 98.81 111 GLY A O 1
ATOM 876 N N . ALA A 1 112 ? -7.371 -6.155 3.416 1.00 98.88 112 ALA A N 1
ATOM 877 C CA . ALA A 1 112 ? -7.709 -7.410 4.088 1.00 98.88 112 ALA A CA 1
ATOM 878 C C . ALA A 1 112 ? -7.311 -7.404 5.573 1.00 98.88 112 ALA A C 1
ATOM 880 O O . ALA A 1 112 ? -8.090 -7.826 6.427 1.00 98.88 112 ALA A O 1
ATOM 881 N N . GLY A 1 113 ? -6.132 -6.864 5.900 1.00 98.81 113 GLY A N 1
ATOM 882 C CA . GLY A 1 113 ? -5.726 -6.676 7.294 1.00 98.81 113 GLY A CA 1
ATOM 883 C C . GLY A 1 113 ? -6.656 -5.728 8.056 1.00 98.81 113 GLY A C 1
ATOM 884 O O . GLY A 1 113 ? -7.043 -6.018 9.184 1.00 98.81 113 GLY A O 1
ATOM 885 N N . MET A 1 114 ? -7.053 -4.616 7.433 1.00 98.88 114 MET A N 1
ATOM 886 C CA . MET A 1 114 ? -7.970 -3.652 8.045 1.00 98.88 114 MET A CA 1
ATOM 887 C C . MET A 1 114 ? -9.382 -4.223 8.226 1.00 98.88 114 MET A C 1
ATOM 889 O O . MET A 1 114 ? -9.975 -4.029 9.284 1.00 98.88 114 MET A O 1
ATOM 893 N N . ALA A 1 115 ? -9.890 -4.974 7.246 1.00 98.88 115 ALA A N 1
ATOM 894 C CA . ALA A 1 115 ? -11.176 -5.662 7.324 1.00 98.88 115 ALA A CA 1
ATOM 895 C C . ALA A 1 115 ? -11.242 -6.581 8.553 1.00 98.88 115 ALA A C 1
ATOM 897 O O . ALA A 1 115 ? -12.190 -6.504 9.330 1.00 98.88 115 ALA A O 1
ATOM 898 N N . ALA A 1 116 ? -10.188 -7.366 8.796 1.00 98.88 116 ALA A N 1
ATOM 899 C CA . ALA A 1 116 ? -10.104 -8.218 9.978 1.00 98.88 116 ALA A CA 1
ATOM 900 C C . ALA A 1 116 ? -10.130 -7.419 11.295 1.00 98.88 116 ALA A C 1
ATOM 902 O O . ALA A 1 116 ? -10.745 -7.854 12.265 1.00 98.88 116 ALA A O 1
ATOM 903 N N . VAL A 1 117 ? -9.487 -6.245 11.346 1.00 98.88 117 VAL A N 1
ATOM 904 C CA . VAL A 1 117 ? -9.483 -5.385 12.543 1.00 98.88 117 VAL A CA 1
ATOM 905 C C . VAL A 1 117 ? -10.880 -4.845 12.840 1.00 98.88 117 VAL A C 1
ATOM 907 O O . VAL A 1 117 ? -11.353 -4.977 13.970 1.00 98.88 117 VAL A O 1
ATOM 910 N N . VAL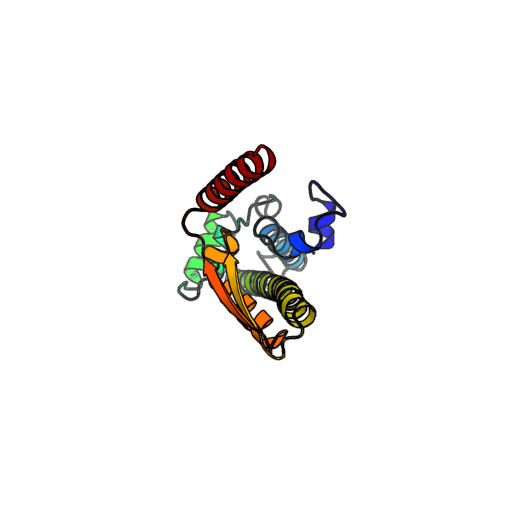 A 1 118 ? -11.543 -4.239 11.852 1.00 98.81 118 VAL A N 1
ATOM 911 C CA . VAL A 1 118 ? -12.862 -3.621 12.062 1.00 98.81 118 VAL A CA 1
ATOM 912 C C . VAL A 1 118 ? -13.927 -4.669 12.362 1.00 98.81 118 VAL A C 1
ATOM 914 O O . VAL A 1 118 ? -14.722 -4.482 13.282 1.00 98.81 118 VAL A O 1
ATOM 917 N N . ASP A 1 119 ? -13.893 -5.809 11.669 1.00 98.69 119 ASP A N 1
ATOM 918 C CA . ASP A 1 119 ? -14.864 -6.877 11.887 1.00 98.69 119 ASP A CA 1
ATOM 919 C C . ASP A 1 119 ? -14.665 -7.527 13.261 1.00 98.69 119 ASP A C 1
ATOM 921 O O . ASP A 1 119 ? -15.625 -7.753 13.995 1.00 98.69 119 ASP A O 1
ATOM 925 N N . LYS A 1 120 ? -13.409 -7.674 13.703 1.00 98.88 120 LYS A N 1
ATOM 926 C CA . LYS A 1 120 ? -13.122 -8.112 15.069 1.00 98.88 120 LYS A CA 1
ATOM 927 C C . LYS A 1 120 ? -13.637 -7.133 16.130 1.00 98.88 120 LYS A C 1
ATOM 929 O O . LYS A 1 120 ? -14.120 -7.570 17.175 1.00 98.88 120 LYS A O 1
ATOM 934 N N . ILE A 1 121 ? -13.548 -5.820 15.905 1.00 98.81 121 ILE A N 1
ATOM 935 C CA . ILE A 1 121 ? -14.126 -4.822 16.824 1.00 98.81 121 ILE A CA 1
ATOM 936 C C . ILE A 1 121 ? -15.651 -4.966 16.880 1.00 98.81 121 ILE A C 1
ATOM 938 O O . ILE A 1 121 ? -16.217 -4.933 17.975 1.00 98.81 121 ILE A O 1
ATOM 942 N N . ARG A 1 122 ? -16.302 -5.149 15.725 1.00 98.81 122 ARG A N 1
ATOM 943 C CA . ARG A 1 122 ? -17.753 -5.357 15.615 1.00 98.81 122 ARG A CA 1
ATOM 944 C C . ARG A 1 122 ? -18.191 -6.588 16.412 1.00 98.81 122 ARG A C 1
ATOM 946 O O . ARG A 1 122 ? -19.072 -6.481 17.264 1.00 98.81 122 ARG A O 1
ATOM 953 N N . GLU A 1 123 ? -17.538 -7.726 16.186 1.00 98.75 123 GLU A N 1
ATOM 954 C CA . GLU A 1 123 ? -17.831 -8.991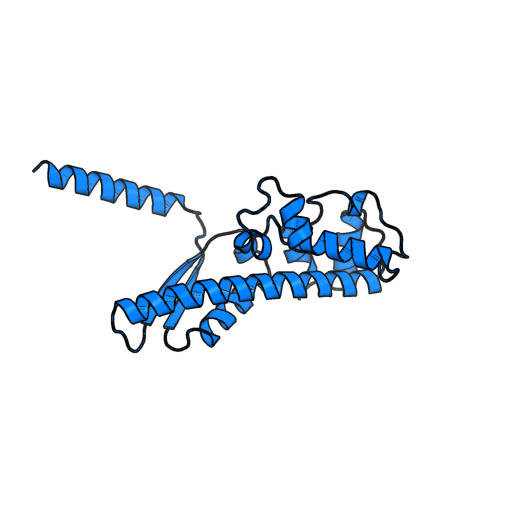 16.871 1.00 98.75 123 GLU A CA 1
ATOM 955 C C . GLU A 1 123 ? -17.614 -8.908 18.379 1.00 98.75 123 GLU A C 1
ATOM 957 O O . GLU A 1 123 ? -18.482 -9.313 19.148 1.00 98.75 123 GLU A O 1
ATOM 962 N N . ASN A 1 124 ? -16.491 -8.331 18.818 1.00 98.75 124 ASN A N 1
ATOM 963 C CA . ASN A 1 124 ? -16.187 -8.179 20.242 1.00 98.75 124 ASN A CA 1
ATOM 964 C C . ASN A 1 124 ? -17.251 -7.350 20.984 1.00 98.75 124 ASN A C 1
ATOM 966 O O . ASN A 1 124 ? -17.425 -7.513 22.189 1.00 98.75 124 ASN A O 1
ATOM 970 N N . ARG A 1 125 ? -17.935 -6.439 20.283 1.00 98.62 125 ARG A N 1
ATOM 971 C CA . ARG A 1 125 ? -19.016 -5.610 20.832 1.00 98.62 125 ARG A CA 1
ATOM 972 C C . ARG A 1 125 ? -20.405 -6.228 20.639 1.00 98.62 125 ARG A C 1
ATOM 974 O O . ARG A 1 125 ? -21.384 -5.609 21.040 1.00 98.62 125 ARG A O 1
ATOM 981 N N . GLY A 1 126 ? -20.504 -7.411 20.025 1.00 98.44 126 GLY A N 1
ATOM 982 C CA . GLY A 1 126 ? -21.777 -8.076 19.737 1.00 98.44 126 GLY A CA 1
ATOM 983 C C . GLY A 1 126 ? -22.674 -7.290 18.778 1.00 98.44 126 GLY A C 1
ATOM 984 O O . GLY A 1 126 ? -23.893 -7.389 18.870 1.00 98.44 126 GLY A O 1
ATOM 985 N N . LEU A 1 127 ? -22.087 -6.476 17.896 1.00 98.62 127 LEU A N 1
ATOM 986 C CA . LEU A 1 127 ? -22.837 -5.590 17.009 1.00 98.62 127 LEU A CA 1
ATOM 987 C C . LEU A 1 127 ? -23.191 -6.284 15.689 1.00 98.62 127 LEU A C 1
ATOM 989 O O . LEU A 1 127 ? -22.368 -6.979 15.081 1.00 98.62 127 LEU A O 1
ATOM 993 N N . GLU A 1 128 ? -24.410 -6.042 15.209 1.00 98.19 128 GLU A N 1
ATOM 994 C CA . GLU A 1 128 ? -24.818 -6.443 13.860 1.00 98.19 128 GLU A CA 1
ATOM 995 C C . GLU A 1 128 ? -24.108 -5.599 12.794 1.00 98.19 128 GLU A C 1
ATOM 997 O O . GLU A 1 128 ? -23.607 -6.154 11.816 1.00 98.19 128 GLU A O 1
ATOM 1002 N N . HIS A 1 129 ? -23.993 -4.290 13.040 1.00 98.56 129 HIS A N 1
ATOM 1003 C CA . HIS A 1 129 ? -23.327 -3.308 12.185 1.00 98.56 129 HIS A CA 1
ATOM 1004 C C . HIS A 1 129 ? -22.395 -2.407 13.007 1.00 98.56 129 HIS A C 1
ATOM 1006 O O . HIS A 1 129 ? -22.686 -2.117 14.169 1.00 98.56 129 HIS A O 1
ATOM 1012 N N . LEU A 1 130 ? -21.272 -1.973 12.430 1.00 98.75 130 LEU A N 1
ATOM 1013 C CA . LEU A 1 130 ? -20.303 -1.090 13.089 1.00 98.75 130 LEU A CA 1
ATOM 1014 C C . LEU A 1 130 ? -20.003 0.146 12.239 1.00 98.75 130 LEU A C 1
ATOM 1016 O O . LEU A 1 130 ? -19.384 0.026 11.189 1.00 98.75 130 LEU A O 1
ATOM 1020 N N . ASP A 1 131 ? -20.293 1.327 12.776 1.00 98.62 131 ASP A N 1
ATOM 1021 C CA . ASP A 1 131 ? -19.735 2.590 12.290 1.00 98.62 131 ASP A CA 1
ATOM 1022 C C . ASP A 1 131 ? -18.397 2.871 12.983 1.00 98.62 131 ASP A C 1
ATOM 1024 O O . ASP A 1 131 ? -18.310 2.912 14.218 1.00 98.62 131 ASP A O 1
ATOM 1028 N N . VAL A 1 132 ? -17.325 3.053 12.210 1.00 98.62 132 VAL A N 1
ATOM 1029 C CA . VAL A 1 132 ? -15.988 3.292 12.769 1.00 98.62 132 VAL A CA 1
ATOM 1030 C C . VAL A 1 132 ? -15.135 4.188 11.882 1.00 98.62 132 VAL A C 1
ATOM 1032 O O . VAL A 1 132 ? -15.164 4.111 10.656 1.00 98.62 132 VAL A O 1
ATOM 1035 N N . THR A 1 133 ? -14.309 5.014 12.520 1.00 98.62 133 THR A N 1
ATOM 1036 C CA . THR A 1 133 ? -13.345 5.872 11.833 1.00 98.62 133 THR A CA 1
ATOM 1037 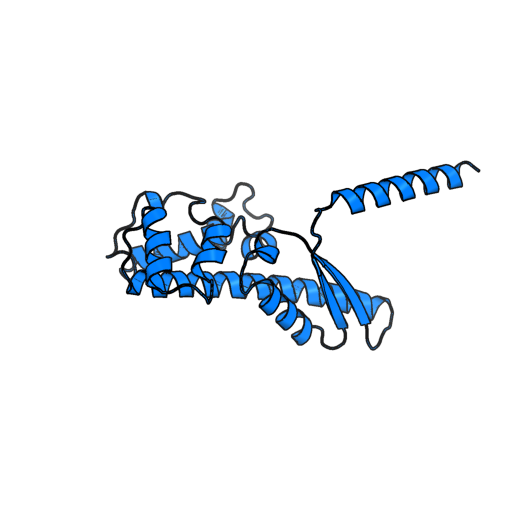C C . THR A 1 133 ? -11.921 5.396 12.080 1.00 98.62 133 THR A C 1
ATOM 1039 O O . THR A 1 133 ? -11.521 5.160 13.220 1.00 98.62 133 THR A O 1
ATOM 1042 N N . VAL A 1 134 ? -11.133 5.304 11.011 1.00 98.56 134 VAL A N 1
ATOM 1043 C CA . VAL A 1 134 ? -9.710 4.965 11.039 1.00 98.56 134 VAL A CA 1
ATOM 1044 C C . VAL A 1 134 ? -8.899 6.213 10.703 1.00 98.56 134 VAL A C 1
ATOM 1046 O O . VAL A 1 134 ? -9.004 6.758 9.604 1.00 98.56 134 VAL A O 1
ATOM 1049 N N . GLY A 1 135 ? -8.065 6.656 11.644 1.00 97.38 135 GLY A N 1
ATOM 1050 C CA . GLY A 1 135 ? -7.039 7.665 11.379 1.00 97.38 135 GLY A CA 1
ATOM 1051 C C . GLY A 1 135 ? -5.866 7.048 10.616 1.00 97.38 135 GLY A C 1
ATOM 1052 O O . GLY A 1 135 ? -5.317 6.037 11.054 1.00 97.38 135 GLY A O 1
ATOM 1053 N N . VAL A 1 136 ? -5.477 7.639 9.486 1.00 96.94 136 VAL A N 1
ATOM 1054 C CA . VAL A 1 136 ? -4.415 7.126 8.606 1.00 96.94 136 VAL A CA 1
ATOM 1055 C C . VAL A 1 136 ? -3.362 8.197 8.341 1.00 96.94 136 VAL A C 1
ATOM 1057 O O . VAL A 1 136 ? -3.675 9.371 8.162 1.00 96.94 136 VAL A O 1
ATOM 1060 N N . ASP A 1 137 ? -2.103 7.779 8.261 1.00 94.56 137 ASP A N 1
ATOM 1061 C CA . ASP A 1 137 ? -0.981 8.592 7.798 1.00 94.56 137 ASP A CA 1
ATOM 1062 C C . ASP A 1 137 ? -0.019 7.718 6.967 1.00 94.56 137 ASP A C 1
ATOM 1064 O O . ASP A 1 137 ? -0.108 6.489 6.972 1.00 94.56 137 ASP A O 1
ATOM 1068 N N . GLY A 1 138 ? 0.896 8.349 6.236 1.00 93.12 138 GLY A N 1
ATOM 1069 C CA . GLY A 1 138 ? 1.946 7.703 5.458 1.00 93.12 138 GLY A CA 1
ATOM 1070 C C . GLY A 1 138 ? 2.023 8.224 4.027 1.00 93.12 138 GLY A C 1
ATOM 1071 O O . GLY A 1 138 ? 1.016 8.375 3.337 1.00 93.12 138 GLY A O 1
ATOM 1072 N N . THR A 1 139 ? 3.243 8.453 3.542 1.00 92.94 139 THR A N 1
ATOM 1073 C CA . THR A 1 139 ? 3.507 9.026 2.213 1.00 92.94 139 THR A CA 1
ATOM 1074 C C . THR A 1 139 ? 2.898 8.208 1.075 1.00 92.94 139 THR A C 1
ATOM 1076 O O . THR A 1 139 ? 2.329 8.787 0.157 1.00 92.94 139 THR A O 1
ATOM 1079 N N . LEU A 1 140 ? 2.968 6.871 1.137 1.00 95.25 140 LEU A N 1
ATOM 1080 C CA . LEU A 1 140 ? 2.355 6.001 0.126 1.00 95.25 140 LEU A CA 1
ATOM 1081 C C . LEU A 1 140 ? 0.834 6.190 0.080 1.00 95.25 140 LEU A C 1
ATOM 1083 O O . LEU A 1 140 ? 0.272 6.365 -0.992 1.00 95.25 140 LEU A O 1
ATOM 1087 N N . TYR A 1 141 ? 0.178 6.198 1.239 1.00 96.56 141 TYR A N 1
ATOM 1088 C CA . TYR A 1 141 ? -1.268 6.381 1.319 1.00 96.56 141 TYR A CA 1
ATOM 1089 C C . TYR A 1 141 ? -1.700 7.777 0.840 1.00 96.56 141 TYR A C 1
ATOM 1091 O O . TYR A 1 141 ? -2.712 7.903 0.157 1.00 96.56 141 TYR A O 1
ATOM 1099 N N . LYS A 1 142 ? -0.910 8.810 1.171 1.00 93.25 142 LYS A N 1
ATOM 1100 C CA . LYS A 1 142 ? -1.159 10.214 0.805 1.00 93.25 142 LYS A CA 1
ATOM 1101 C C . LYS A 1 142 ? -0.958 10.499 -0.683 1.00 93.25 142 LYS A C 1
ATOM 1103 O O . LYS A 1 142 ? -1.760 11.205 -1.280 1.00 93.25 142 LYS A O 1
ATOM 1108 N N . LEU A 1 143 ? 0.145 10.018 -1.258 1.00 92.69 143 LEU A N 1
ATOM 1109 C CA . LEU A 1 143 ? 0.605 10.455 -2.580 1.00 92.69 143 LEU A CA 1
ATOM 1110 C C . LEU A 1 143 ? 0.245 9.490 -3.710 1.00 92.69 143 LEU A C 1
ATOM 1112 O O . LEU A 1 143 ? 0.221 9.906 -4.867 1.00 92.69 143 LEU A O 1
ATOM 1116 N N . HIS A 1 144 ? 0.004 8.212 -3.411 1.00 96.25 144 HIS A N 1
ATOM 1117 C CA . HIS A 1 144 ? -0.254 7.230 -4.456 1.00 96.25 144 HIS A CA 1
ATOM 1118 C C . HIS A 1 144 ? -1.672 7.391 -5.021 1.00 96.25 144 HIS A C 1
ATOM 1120 O O . HIS A 1 144 ? -2.633 7.332 -4.251 1.00 96.25 144 HIS A O 1
ATOM 1126 N N . PRO A 1 145 ? -1.841 7.501 -6.352 1.00 96.12 145 PRO A N 1
ATOM 1127 C CA . PRO A 1 145 ? -3.128 7.843 -6.966 1.00 96.12 145 PRO A CA 1
ATOM 1128 C C . PRO A 1 145 ? -4.240 6.826 -6.669 1.00 96.12 145 PRO A C 1
ATOM 1130 O O . PRO A 1 145 ? -5.401 7.198 -6.526 1.00 96.12 145 PRO A O 1
ATOM 1133 N N . HIS A 1 146 ? -3.876 5.546 -6.533 1.00 97.56 146 HIS A N 1
ATOM 1134 C CA . HIS A 1 146 ? -4.846 4.445 -6.445 1.00 97.56 146 HIS A CA 1
ATOM 1135 C C . HIS A 1 146 ? -4.899 3.732 -5.093 1.00 97.56 146 HIS A C 1
ATOM 1137 O O . HIS A 1 146 ? -5.828 2.965 -4.850 1.00 97.56 146 HIS A O 1
ATOM 1143 N N . PHE A 1 147 ? -3.912 3.939 -4.212 1.00 98.19 147 PHE A N 1
ATOM 1144 C CA . PHE A 1 147 ? -3.702 3.036 -3.073 1.00 98.19 147 PHE A CA 1
ATOM 1145 C C . PHE A 1 147 ? -4.854 3.114 -2.068 1.00 98.19 147 PHE A C 1
ATOM 1147 O O . PHE A 1 147 ? -5.437 2.091 -1.715 1.00 98.19 147 PHE A O 1
ATOM 1154 N N . SER A 1 148 ? -5.212 4.327 -1.641 1.00 98.06 148 SER A N 1
ATOM 1155 C CA . SER A 1 148 ? -6.301 4.560 -0.687 1.00 98.06 148 SER A CA 1
ATOM 1156 C C . SER A 1 148 ? -7.634 4.043 -1.226 1.00 98.06 148 SER A C 1
ATOM 1158 O O . SER A 1 148 ? -8.291 3.252 -0.558 1.00 98.06 148 SER A O 1
ATOM 1160 N N . LYS A 1 149 ? -7.975 4.382 -2.475 1.00 98.44 149 LYS A N 1
ATOM 1161 C CA . LYS A 1 149 ? -9.208 3.940 -3.140 1.00 98.44 149 LYS A CA 1
ATOM 1162 C C . LYS A 1 149 ? -9.330 2.416 -3.197 1.00 98.44 149 LYS A C 1
ATOM 1164 O O . LYS A 1 149 ? -10.376 1.873 -2.848 1.00 98.44 149 LYS A O 1
ATOM 1169 N N . VAL A 1 150 ? -8.275 1.719 -3.627 1.00 98.81 150 VAL A N 1
ATOM 1170 C CA . VAL A 1 150 ? -8.276 0.247 -3.692 1.00 98.81 150 VAL A CA 1
ATOM 1171 C C . VAL A 1 150 ? -8.366 -0.359 -2.292 1.00 98.81 150 VAL A C 1
ATOM 1173 O O . VAL A 1 150 ? -9.099 -1.329 -2.098 1.00 98.81 150 VAL A O 1
ATOM 1176 N N . MET A 1 151 ? -7.663 0.211 -1.310 1.00 98.81 151 MET A N 1
ATOM 1177 C CA . MET A 1 151 ? -7.701 -0.264 0.073 1.00 98.81 151 MET A CA 1
ATOM 1178 C C . MET A 1 151 ? -9.105 -0.113 0.674 1.00 98.81 151 MET A C 1
ATOM 1180 O O . MET A 1 151 ? -9.642 -1.088 1.191 1.00 98.81 151 MET A O 1
ATOM 1184 N N . HIS A 1 152 ? -9.743 1.054 0.519 1.00 98.69 152 HIS A N 1
ATOM 1185 C CA . HIS A 1 152 ? -11.113 1.310 0.988 1.00 98.69 152 HIS A CA 1
ATOM 1186 C C . HIS A 1 152 ? -12.117 0.352 0.360 1.00 98.69 152 HIS A C 1
ATOM 1188 O O . HIS A 1 152 ? -12.933 -0.236 1.065 1.00 98.69 152 HIS A O 1
ATOM 1194 N N . GLN A 1 153 ? -12.022 0.154 -0.958 1.00 98.81 153 GLN A N 1
ATOM 1195 C CA . GLN A 1 153 ? -12.888 -0.779 -1.673 1.00 98.81 153 GLN A CA 1
ATOM 1196 C C . GLN A 1 153 ? -12.712 -2.210 -1.153 1.00 98.81 153 GLN A C 1
ATOM 1198 O O . GLN A 1 153 ? -13.695 -2.900 -0.906 1.00 98.81 153 GLN A O 1
ATOM 1203 N N . THR A 1 154 ? -11.468 -2.628 -0.915 1.00 98.88 154 THR A N 1
ATOM 1204 C CA . THR A 1 154 ? -11.173 -3.961 -0.378 1.00 98.88 154 THR A CA 1
ATOM 1205 C C . THR A 1 154 ? -11.757 -4.142 1.025 1.00 98.88 154 THR A C 1
ATOM 1207 O O . THR A 1 154 ? -12.337 -5.182 1.314 1.00 98.88 154 THR A O 1
ATOM 1210 N N . VAL A 1 155 ? -11.657 -3.131 1.896 1.00 98.88 155 VAL A N 1
ATOM 1211 C CA . VAL A 1 155 ? -12.266 -3.180 3.238 1.00 98.88 155 VAL A CA 1
ATOM 1212 C C . VAL A 1 155 ? -13.781 -3.303 3.144 1.00 98.88 155 VAL A C 1
ATOM 1214 O O . VAL A 1 155 ? -14.358 -4.152 3.814 1.00 98.88 155 VAL A O 1
ATOM 1217 N N . LYS A 1 156 ? -14.414 -2.509 2.277 1.00 98.69 156 LYS A N 1
ATOM 1218 C CA . LYS A 1 156 ? -15.865 -2.535 2.071 1.00 98.69 156 LYS A CA 1
ATOM 1219 C C . LYS A 1 156 ? -16.364 -3.897 1.580 1.00 98.69 156 LYS A C 1
ATOM 1221 O O . LYS A 1 156 ? -17.413 -4.357 2.015 1.00 98.69 156 LYS A O 1
ATOM 1226 N N . GLU A 1 157 ? -15.624 -4.536 0.679 1.00 98.75 157 GLU A N 1
ATOM 1227 C CA . GLU A 1 157 ? -15.965 -5.863 0.153 1.00 98.75 157 GLU A CA 1
ATOM 1228 C C . GLU A 1 157 ? -15.786 -6.972 1.198 1.00 98.75 157 GLU A C 1
ATOM 1230 O O . GLU A 1 157 ? -16.596 -7.895 1.256 1.00 98.75 157 GLU A O 1
ATOM 1235 N N . LEU A 1 158 ? -14.736 -6.890 2.022 1.00 98.88 158 LEU A N 1
ATOM 1236 C CA . LEU A 1 158 ? -14.379 -7.949 2.971 1.00 98.88 158 LEU A CA 1
ATOM 1237 C C . LEU A 1 158 ? -15.045 -7.808 4.347 1.00 98.88 158 LEU A C 1
ATOM 1239 O O . LEU A 1 158 ? -15.203 -8.810 5.037 1.00 98.88 158 LEU A O 1
ATOM 1243 N N . ALA A 1 159 ? -15.449 -6.600 4.744 1.00 98.62 159 ALA A N 1
ATOM 1244 C CA . ALA A 1 159 ? -16.164 -6.320 5.989 1.00 98.62 159 ALA A CA 1
ATOM 1245 C C . ALA A 1 159 ? -17.460 -5.530 5.711 1.00 98.62 159 ALA A C 1
ATOM 1247 O O . ALA A 1 159 ? -17.595 -4.386 6.143 1.00 98.62 159 ALA A O 1
ATOM 1248 N N . PRO A 1 160 ? -18.445 -6.121 5.005 1.00 98.56 160 PRO A N 1
ATOM 1249 C CA . PRO A 1 160 ? -19.642 -5.408 4.544 1.00 98.56 160 PRO A CA 1
ATOM 1250 C C . PRO A 1 160 ? -20.592 -4.961 5.669 1.00 98.56 160 PRO A C 1
ATOM 1252 O O . PRO A 1 160 ? -21.519 -4.203 5.410 1.00 98.56 160 PRO A O 1
ATOM 1255 N N . LYS A 1 161 ? -20.380 -5.434 6.904 1.00 98.69 161 LYS A N 1
ATOM 1256 C CA . LYS A 1 161 ? -21.126 -5.041 8.116 1.00 98.69 161 LYS A CA 1
ATOM 1257 C C . LYS A 1 161 ? -20.445 -3.910 8.900 1.00 98.69 161 LYS A C 1
ATOM 1259 O O . LYS A 1 161 ? -20.784 -3.657 10.055 1.00 98.69 161 LYS A O 1
ATOM 1264 N N . CYS A 1 162 ? -19.418 -3.302 8.316 1.00 98.75 162 CYS A N 1
ATOM 1265 C CA . CYS A 1 162 ? -18.638 -2.243 8.934 1.00 98.75 162 CYS A CA 1
ATOM 1266 C C . CYS A 1 162 ? -18.602 -1.036 7.993 1.00 98.75 162 CYS A C 1
ATOM 1268 O O . CYS A 1 162 ? -17.958 -1.079 6.944 1.00 98.75 162 CYS A O 1
ATOM 1270 N N . ASP A 1 163 ? -19.237 0.059 8.396 1.00 98.50 163 ASP A N 1
ATOM 1271 C CA . ASP A 1 163 ? -19.123 1.348 7.724 1.00 98.50 163 ASP A CA 1
ATOM 1272 C C . ASP A 1 163 ? -17.863 2.063 8.221 1.00 98.50 163 ASP A C 1
ATOM 1274 O O . ASP A 1 163 ? -17.818 2.694 9.281 1.00 98.50 163 ASP A O 1
ATOM 1278 N N . VAL A 1 164 ? -16.787 1.908 7.445 1.00 98.69 164 VAL A N 1
ATOM 1279 C CA . VAL A 1 164 ? -15.457 2.415 7.793 1.00 98.69 164 VAL A CA 1
ATOM 1280 C C . VAL A 1 164 ? -15.175 3.739 7.091 1.00 98.69 164 VAL A C 1
ATOM 1282 O O . VAL A 1 164 ? -15.039 3.793 5.868 1.00 98.69 164 VAL A O 1
ATOM 1285 N N . THR A 1 165 ? -14.996 4.804 7.871 1.00 98.56 165 THR A N 1
ATOM 1286 C CA . THR A 1 165 ? -14.519 6.103 7.377 1.00 98.56 165 THR A CA 1
ATOM 1287 C C . THR A 1 165 ? -13.014 6.231 7.592 1.00 98.56 165 THR A C 1
ATOM 1289 O O . THR A 1 165 ? -12.523 6.049 8.702 1.00 98.56 165 THR A O 1
ATOM 1292 N N . PHE A 1 166 ? -12.256 6.592 6.558 1.00 98.38 166 PHE A N 1
ATOM 1293 C CA . PHE A 1 166 ? -10.815 6.829 6.681 1.00 98.38 166 PHE A CA 1
ATOM 1294 C C . PHE A 1 166 ? -10.514 8.326 6.697 1.00 98.38 166 PHE A C 1
ATOM 1296 O O . PHE A 1 166 ? -10.794 9.022 5.722 1.00 98.38 166 PHE A O 1
ATOM 1303 N N . LEU A 1 167 ? -9.904 8.814 7.780 1.00 97.19 167 LEU A N 1
ATOM 1304 C CA . LEU A 1 167 ? -9.497 10.212 7.926 1.00 97.19 167 LEU A CA 1
ATOM 1305 C C . LEU A 1 167 ? -7.978 10.337 7.886 1.00 97.19 167 LEU A C 1
ATOM 1307 O O . LEU A 1 167 ? -7.264 9.658 8.623 1.00 97.19 167 LEU A O 1
ATOM 1311 N N . LEU A 1 168 ? -7.485 11.220 7.023 1.00 95.44 168 LEU A N 1
ATOM 1312 C CA . LEU A 1 168 ? -6.060 11.481 6.894 1.00 95.44 168 LEU A CA 1
ATOM 1313 C C . LEU A 1 168 ? -5.574 12.414 8.010 1.00 95.44 168 LEU A C 1
ATOM 1315 O O . LEU A 1 168 ? -6.152 13.477 8.216 1.00 95.44 168 LEU A O 1
ATOM 1319 N N . SER A 1 169 ? -4.483 12.052 8.687 1.00 92.88 169 SER A N 1
ATOM 1320 C CA . SER A 1 169 ? -3.779 12.976 9.580 1.00 92.88 169 SER A CA 1
ATOM 1321 C C . SER A 1 169 ? -2.849 13.887 8.776 1.00 92.88 169 SER A C 1
ATOM 1323 O O . SER A 1 169 ? -1.879 13.422 8.164 1.00 92.88 169 SER A O 1
ATOM 1325 N N . GLU A 1 170 ? -3.130 15.189 8.760 1.00 86.00 170 GLU A N 1
ATOM 1326 C CA . GLU A 1 170 ? -2.303 16.177 8.053 1.00 86.00 170 GLU A CA 1
ATOM 1327 C C . GLU A 1 170 ? -1.017 16.512 8.826 1.00 86.00 170 GLU A C 1
ATOM 1329 O O . GLU A 1 170 ? 0.061 16.530 8.236 1.00 86.00 170 GLU A O 1
ATOM 1334 N N . ASP A 1 171 ? -1.109 16.636 10.154 1.00 79.75 171 ASP A N 1
ATOM 1335 C CA . ASP A 1 171 ? -0.033 17.133 11.031 1.00 79.75 171 ASP A CA 1
ATOM 1336 C C . ASP A 1 171 ? 0.789 16.021 11.719 1.00 79.75 171 ASP A C 1
ATOM 1338 O O . ASP A 1 171 ? 1.417 16.232 12.763 1.00 79.75 171 ASP A O 1
ATOM 1342 N N . GLY A 1 172 ? 0.768 14.805 11.169 1.00 79.44 172 GLY A N 1
ATOM 1343 C CA . GLY A 1 172 ? 1.478 13.654 11.730 1.00 79.44 172 GLY A CA 1
ATOM 1344 C C . GLY A 1 172 ? 0.897 13.160 13.062 1.00 79.44 172 GLY A C 1
ATOM 1345 O O . GLY A 1 172 ? -0.293 13.311 13.342 1.00 79.44 172 GLY A O 1
ATOM 1346 N N . SER A 1 173 ? 1.732 12.529 13.897 1.00 89.75 173 SER A N 1
ATOM 1347 C CA . SER A 1 173 ? 1.315 11.901 15.165 1.00 89.75 173 SER A CA 1
ATOM 1348 C C . SER A 1 173 ? 1.475 12.791 16.406 1.00 89.75 173 SER A C 1
ATOM 1350 O O . SER A 1 173 ? 1.033 12.411 17.492 1.00 89.75 173 SER A O 1
ATOM 1352 N N . GLY A 1 174 ? 2.076 13.980 16.270 1.00 92.12 174 GLY A N 1
ATOM 1353 C CA . GLY A 1 174 ? 2.459 14.832 17.403 1.00 92.12 174 GLY A CA 1
ATOM 1354 C C . GLY A 1 174 ? 1.279 15.265 18.278 1.00 92.12 174 GLY A C 1
ATOM 1355 O O . GLY A 1 174 ? 1.344 15.160 19.503 1.00 92.12 174 GLY A O 1
ATOM 1356 N N . LYS A 1 175 ? 0.161 15.668 17.657 1.00 93.38 175 LYS A N 1
ATOM 1357 C CA . LYS A 1 175 ? -1.076 16.025 18.376 1.00 93.38 175 LYS A CA 1
ATOM 1358 C C . LYS A 1 175 ? -1.616 14.848 19.198 1.00 93.38 175 LYS A C 1
ATOM 1360 O O . LYS A 1 175 ? -1.982 15.023 20.357 1.00 93.38 175 LYS A O 1
ATOM 1365 N N . GLY A 1 176 ? -1.615 13.642 18.625 1.00 93.94 176 GLY A N 1
ATOM 1366 C CA . GLY A 1 176 ? -2.044 12.423 19.316 1.00 93.94 176 GLY A CA 1
ATOM 1367 C C . GLY A 1 176 ? -1.140 12.068 20.497 1.00 93.94 176 GLY A C 1
ATOM 1368 O O . GLY A 1 176 ? -1.636 11.769 21.581 1.00 93.94 176 GLY A O 1
ATOM 1369 N N . ALA A 1 177 ? 0.181 12.178 20.324 1.00 96.56 177 ALA A N 1
ATOM 1370 C CA . ALA A 1 177 ? 1.142 11.949 21.401 1.00 96.56 177 ALA A CA 1
ATOM 1371 C C . ALA A 1 177 ? 0.937 12.925 22.574 1.00 96.56 177 ALA A C 1
ATOM 1373 O O . ALA A 1 177 ? 0.931 12.505 23.728 1.00 96.56 177 ALA A O 1
ATOM 1374 N N . ALA A 1 178 ? 0.694 14.210 22.292 1.00 96.81 178 ALA A N 1
ATOM 1375 C CA . ALA A 1 178 ? 0.412 15.207 23.324 1.00 96.81 178 ALA A CA 1
ATOM 1376 C C . ALA A 1 178 ? -0.877 14.900 24.110 1.00 96.81 178 ALA A C 1
ATOM 1378 O O . ALA A 1 178 ? -0.890 15.021 25.336 1.00 96.81 178 ALA A O 1
ATOM 1379 N N . LEU A 1 179 ? -1.940 14.448 23.432 1.00 96.81 179 LEU A N 1
ATOM 1380 C CA . LEU A 1 179 ? -3.189 14.034 24.086 1.00 96.81 179 LEU A CA 1
ATOM 1381 C C . LEU A 1 179 ? -2.982 12.825 25.008 1.00 96.81 179 LEU A C 1
ATOM 1383 O O . LEU A 1 179 ? -3.493 12.822 26.127 1.00 96.81 179 LEU A O 1
ATOM 1387 N N . ILE A 1 180 ? -2.201 11.829 24.576 1.00 97.38 180 ILE A N 1
ATOM 1388 C CA . ILE A 1 180 ? -1.853 10.671 25.415 1.00 97.38 180 ILE A CA 1
ATOM 1389 C C . ILE A 1 180 ? -1.089 11.130 26.661 1.00 97.38 180 ILE A C 1
ATOM 1391 O O . ILE A 1 180 ? -1.434 10.719 27.768 1.00 97.38 180 ILE A O 1
ATOM 1395 N N . THR A 1 181 ? -0.108 12.024 26.507 1.00 97.88 181 THR A N 1
ATOM 1396 C CA . THR A 1 181 ? 0.638 12.597 27.638 1.00 97.88 181 THR A CA 1
ATOM 1397 C C . THR A 1 181 ? -0.289 13.310 28.620 1.00 97.88 181 THR A C 1
ATOM 1399 O O . THR A 1 181 ? -0.196 13.074 29.823 1.00 97.88 181 THR A O 1
ATOM 1402 N N . ALA A 1 182 ? -1.222 14.130 28.126 1.00 98.06 182 ALA A N 1
ATOM 1403 C CA . ALA A 1 182 ? -2.180 14.841 28.970 1.00 98.06 182 ALA A CA 1
ATOM 1404 C C . ALA A 1 182 ? -3.071 13.878 29.776 1.00 98.06 182 ALA A C 1
ATOM 1406 O O . ALA A 1 182 ? -3.246 14.056 30.982 1.00 98.06 182 ALA A O 1
ATOM 1407 N N . VAL A 1 183 ? -3.590 12.822 29.137 1.00 97.94 183 VAL A N 1
ATOM 1408 C CA . VAL A 1 183 ? -4.376 11.783 29.824 1.00 97.94 183 VAL A CA 1
ATOM 1409 C C . VAL A 1 183 ? -3.521 11.033 30.848 1.00 97.94 183 VAL A C 1
ATOM 1411 O O . VAL A 1 183 ? -3.985 10.803 31.960 1.00 97.94 183 VAL A O 1
ATOM 1414 N N . GLY A 1 184 ? -2.274 10.698 30.510 1.00 97.56 184 GLY A N 1
ATOM 1415 C CA . GLY A 1 184 ? -1.350 10.003 31.407 1.00 97.56 184 GLY A CA 1
ATOM 1416 C C . GLY A 1 184 ? -0.950 10.823 32.637 1.00 97.56 184 GLY A C 1
ATOM 1417 O O . GLY A 1 184 ? -0.778 10.262 33.715 1.00 97.56 184 GLY A O 1
ATOM 1418 N N . CYS A 1 185 ? -0.821 12.147 32.519 1.00 96.69 185 CYS A N 1
ATOM 1419 C CA . CYS A 1 185 ? -0.652 13.020 33.684 1.00 96.69 185 CYS A CA 1
ATOM 1420 C C . CYS A 1 185 ? -1.909 13.008 34.561 1.00 96.69 185 CYS A C 1
ATOM 1422 O O . CYS A 1 185 ? -1.823 12.672 35.735 1.00 96.69 185 CYS A O 1
ATOM 1424 N N . ARG A 1 186 ? -3.085 13.237 33.965 1.00 96.81 186 ARG A N 1
ATOM 1425 C CA . ARG A 1 186 ? -4.360 13.266 34.696 1.00 96.81 186 ARG A CA 1
ATOM 1426 C C . ARG A 1 186 ? -4.661 11.967 35.452 1.00 96.81 186 ARG A C 1
ATOM 1428 O O . ARG A 1 186 ? -5.184 12.022 36.557 1.00 96.81 186 ARG A O 1
ATOM 1435 N N . LEU A 1 187 ? -4.383 10.806 34.853 1.00 96.44 187 LEU A N 1
ATOM 1436 C CA . LEU A 1 187 ? -4.618 9.512 35.505 1.00 96.44 187 LEU A CA 1
ATOM 1437 C C . LEU A 1 187 ? -3.683 9.297 36.700 1.00 96.44 187 LEU A C 1
ATOM 1439 O O . LEU A 1 187 ? -4.144 8.836 37.736 1.00 96.44 187 LEU A O 1
ATOM 1443 N N . ARG A 1 188 ? -2.409 9.697 36.589 1.00 95.62 188 ARG A N 1
ATOM 1444 C CA . ARG A 1 188 ? -1.469 9.643 37.718 1.00 95.62 188 ARG A CA 1
ATOM 1445 C C . ARG A 1 188 ? -1.927 10.531 38.870 1.00 95.62 188 ARG A C 1
ATOM 1447 O O . ARG A 1 188 ? -1.881 10.092 40.011 1.00 95.62 188 ARG A O 1
ATOM 1454 N N . ASP A 1 189 ? -2.421 11.731 38.580 1.00 93.44 189 ASP A N 1
ATOM 1455 C CA . ASP A 1 189 ? -2.923 12.643 39.615 1.00 93.44 189 ASP A CA 1
ATOM 1456 C C . ASP A 1 189 ? -4.184 12.096 40.315 1.00 93.44 189 ASP A C 1
ATOM 1458 O O . ASP A 1 189 ? -4.406 12.366 41.493 1.00 93.44 189 ASP A O 1
ATOM 1462 N N . ALA A 1 190 ? -5.003 11.307 39.612 1.00 89.12 190 ALA A N 1
ATOM 1463 C CA . ALA A 1 190 ? -6.198 10.674 40.173 1.00 89.12 190 ALA A CA 1
ATOM 1464 C C . ALA A 1 190 ? -5.895 9.447 41.054 1.00 89.12 190 ALA A C 1
ATOM 1466 O O . ALA A 1 190 ? -6.721 9.101 41.885 1.00 89.12 190 ALA A O 1
ATOM 1467 N N . GLU A 1 191 ? -4.742 8.792 40.886 1.00 83.38 191 GLU A N 1
ATOM 1468 C CA . GLU A 1 191 ? -4.308 7.663 41.731 1.00 83.38 191 GLU A CA 1
ATOM 1469 C C . GLU A 1 191 ? -3.668 8.113 43.058 1.00 83.38 191 GLU A C 1
ATOM 1471 O O . GLU A 1 191 ? -3.547 7.314 43.984 1.00 83.38 191 GLU A O 1
ATOM 1476 N N . HIS A 1 192 ? -3.237 9.377 43.149 1.00 73.38 192 HIS A N 1
ATOM 1477 C CA . HIS A 1 192 ? -2.591 9.950 44.339 1.00 73.38 192 HIS A CA 1
ATOM 1478 C C . HIS A 1 192 ? -3.551 10.748 45.243 1.00 73.38 192 HIS A C 1
ATOM 1480 O O . HIS A 1 192 ? -3.112 11.261 46.274 1.00 73.38 192 HIS A O 1
ATOM 1486 N N . ASN A 1 193 ? -4.829 10.855 44.867 1.00 55.84 193 ASN A N 1
ATOM 1487 C CA . ASN A 1 193 ? -5.909 11.468 45.651 1.00 55.84 193 ASN A CA 1
ATOM 1488 C C . ASN A 1 193 ? -6.929 10.407 46.069 1.00 55.84 193 ASN A C 1
ATOM 1490 O O . ASN A 1 193 ? -7.514 10.570 47.162 1.00 55.84 193 ASN A O 1
#

Secondary structure (DSSP, 8-state):
-HHHHHHTSTTTTS-HHHHTTSHHHHHHHHHHHHHHHHHTTSSGGG---HHHHSTT-S-HHHHHHHT-TT--HHHHHHHHHHTT----HHHHHHHHHHHHHHHHHHHHHHHHHHHHHHHHHHHHTT-SSEEEEEEE--HHHHH-TTHHHHHHHHHHHH-TTEEEEEEE-SSTTHHHHHHHHHHHHHHHHHH--

InterPro domains:
  IPR001312 Hexokinase [PS51748] (1-182)
  IPR001312 Hexokinase [PTHR19443] (1-189)
  IPR022673 Hexokinase, C-terminal [PF03727] (1-183)
  IPR043129 ATPase, nucleotide binding domain [SSF53067] (1-187)

Organism: NCBI:txid129469

Radius of gyration: 20.77 Å; chains: 1; bounding box: 49×31×71 Å

Foldseek 3Di:
DLQVLLVPDPHRPPPSLVLLAAQQNLQVQLLVVQLVCLCVCNFLNSDDDPLSVDPPLRGLLLLQVLQDPPDDLVVLCVSCVVSVRPGDSSNSVVSNVSSCVSLLSNLLSLLLVVLVVQVVVCVVVVHQAEEEEDEDEDPNCVRRPCRVVSSVVNSCVSNVRYNYHYDYDPPPCPVVVVVVVVVVVVVVVVVVD

Sequence (193 aa):
YDKAVDEFSLNSGKQRYEKMISGMYLGEIVRNILIDFTKRGFLFRGQISETLKTRGIFETKFLSQIESDRLALLQVRTILQQLGLNSTCDDSIIVKAVCGAVSRRAAQLCGAGMAAVVDKIRENRGLEHLDVTVGVDGTLYKLHPHFSKVMHQTVKELAPKCDVTFLLSEDGSGKGAALITAVGCRLRDAEHN

pLDDT: mean 95.14, std 5.34, range [55.84, 98.88]